Protein AF-A0A2G8BBR2-F1 (afdb_monomer_lite)

Organism: NCBI:txid110505

Secondary structure (DSSP, 8-state):
---TTHHHHHHHHHHHHHH-TT-HHHHHHHHHHHHHHHHHHHTSEEEEEEE-STT--EEEEEEESSSEEEPPPEEGGG--S-HHHHHHHHHHHHTT---S-HHHHHHHHHHHHHHHHHHHHHHSSS--SHHHHHHHHHHHHHHHHHHT---EEEEEE--SS--EEEEEEEEE---TTS-EEEE-EES--GGGGHHHHHHHHHHHHHH-TTSEEEEEEES--EEEETTTTEEEE---HHHHHHHHHHT---SEEEESS--HHHHGGGGSSSP--EEETTHHHHHHHHHT-TT--S--S-S---SPPP-PPPPS----

Radius of gyration: 20.15 Å; chains: 1; bounding box: 50×43×61 Å

Foldseek 3Di:
DDQPLVVLLVQLVVCCVPPFFLDVSNVVSLLVSLLSLLVLQLPFDKAWFAEPAPPWTWIWTWDCDPHIFIAATDTPQLADNDSVLLSVLLVCLSVLHADPDLSSNLSSLLNSLCRNRRSCRNGDPPPPPSSQVSQLSSLQNSLCSNLVFGWDQWDFFDDPPDTDIDGARTWTDSDDQWAIEREAEEQAPPPVVLVLLQRQLVVCVRPNALSYAREYEYAFQWDQDPVRSHIDGDDDQVVVLCSCPPRHNHLAYEYSDFRVSNCCQCVDPVHYHYYHPSVCSVCVVVRTGSPDDSDDDDDDDDDDPDDDDDDPDDDD

pLDDT: mean 89.94, std 14.84, range [34.19, 98.94]

Sequence (316 aa):
MASPLEPSYTELSNQATAHGLGHPAVSEALIDCIAQSLELLADTARSPLVSNVPGKEYFAFTKTTPKVRTSRGINEDLFLDNIDEVLRTVTKIINGEVPADPIELHEALYTAAISYPAGTDVTKDGDKKSPGTFLENFVGHLVATTFGVAPTKSVVAPTLDIEVSLPTDFVFDLGPTKSRIHLPIKTSTRERVIQVWAHQRVLDGMHGVNRFRGLLVVLAETNRQTRTNSIAEVCLPKQWMAYQMYIAQLHRVYYFDVPEKYRALRDQYPFLEVKPFADFFYEADEIVRPNLAVSSSVEAAGPPPSFVGLPENEEV

Structure (mmCIF, N/CA/C/O backbone):
data_AF-A0A2G8BBR2-F1
#
_entry.id   AF-A0A2G8BBR2-F1
#
loop_
_atom_site.group_PDB
_atom_site.id
_atom_site.type_symbol
_atom_site.label_atom_id
_atom_site.label_alt_id
_atom_site.label_comp_id
_atom_site.label_asym_id
_atom_site.label_entity_id
_atom_site.label_seq_id
_atom_site.pdbx_PDB_ins_code
_atom_site.Cartn_x
_atom_site.Cartn_y
_atom_site.Cartn_z
_atom_site.occupancy
_atom_site.B_iso_or_equiv
_atom_site.auth_seq_id
_atom_site.auth_comp_id
_atom_site.auth_asym_id
_atom_site.auth_atom_id
_atom_site.pdbx_PDB_model_num
ATOM 1 N N . MET A 1 1 ? 1.040 13.537 24.782 1.00 58.00 1 MET A N 1
ATOM 2 C CA . MET A 1 1 ? 1.994 12.420 24.940 1.00 58.00 1 MET A CA 1
ATOM 3 C C . MET A 1 1 ? 2.449 12.014 23.552 1.00 58.00 1 MET A C 1
ATOM 5 O O . MET A 1 1 ? 1.621 12.058 22.649 1.00 58.00 1 MET A O 1
ATOM 9 N N . ALA A 1 2 ? 3.736 11.712 23.370 1.00 70.62 2 ALA A N 1
ATOM 10 C CA . ALA A 1 2 ? 4.217 11.134 22.115 1.00 70.62 2 ALA A CA 1
ATOM 11 C C . ALA A 1 2 ? 3.538 9.770 21.892 1.00 70.62 2 ALA A C 1
ATOM 13 O O . ALA A 1 2 ? 3.202 9.096 22.867 1.00 70.62 2 ALA A O 1
ATOM 14 N N . SER A 1 3 ? 3.276 9.400 20.634 1.00 84.19 3 SER A N 1
ATOM 15 C CA . SER A 1 3 ? 2.712 8.075 20.337 1.00 84.19 3 SER A CA 1
ATOM 16 C C . SER A 1 3 ? 3.714 6.995 20.744 1.00 84.19 3 SER A C 1
ATOM 18 O O . SER A 1 3 ? 4.902 7.182 20.474 1.00 84.19 3 SER A O 1
ATOM 20 N N . PRO A 1 4 ? 3.268 5.868 21.328 1.00 91.56 4 PRO A N 1
ATOM 21 C CA . PRO A 1 4 ? 4.145 4.726 21.576 1.00 91.56 4 PRO A CA 1
ATOM 22 C C . PRO A 1 4 ? 4.775 4.169 20.289 1.00 91.56 4 PRO A C 1
ATOM 24 O O . PRO A 1 4 ? 5.824 3.552 20.369 1.00 91.56 4 PRO A O 1
ATOM 27 N N . LEU A 1 5 ? 4.188 4.440 19.116 1.00 95.00 5 LEU A N 1
ATOM 28 C CA . LEU A 1 5 ? 4.705 3.997 17.816 1.00 95.00 5 LEU A CA 1
ATOM 29 C C . LEU A 1 5 ? 5.748 4.947 17.207 1.00 95.00 5 LEU A C 1
ATOM 31 O O . LEU A 1 5 ? 6.304 4.657 16.151 1.00 95.00 5 LEU A O 1
ATOM 35 N N . GLU A 1 6 ? 5.992 6.114 17.817 1.00 94.19 6 GLU A N 1
ATOM 36 C CA . GLU A 1 6 ? 6.933 7.098 17.262 1.00 94.19 6 GLU A CA 1
ATOM 37 C C . GLU A 1 6 ? 8.369 6.565 17.140 1.00 94.19 6 GLU A C 1
ATOM 39 O O . GLU A 1 6 ? 8.974 6.797 16.091 1.00 94.19 6 GLU A O 1
ATOM 44 N N . PRO A 1 7 ? 8.932 5.857 18.144 1.00 96.69 7 PRO A N 1
ATOM 45 C CA . PRO A 1 7 ? 10.306 5.370 18.065 1.00 96.69 7 PRO A CA 1
ATOM 46 C C . PRO A 1 7 ? 10.524 4.386 16.909 1.00 96.69 7 PRO A C 1
ATOM 48 O O . PRO A 1 7 ? 11.411 4.616 16.092 1.00 96.69 7 PRO A O 1
ATOM 51 N N . SER A 1 8 ? 9.686 3.352 16.785 1.00 97.50 8 SER A N 1
ATOM 52 C CA . SER A 1 8 ? 9.824 2.330 15.735 1.00 97.50 8 SER A CA 1
ATOM 53 C C . SER A 1 8 ? 9.561 2.880 14.333 1.00 97.50 8 SER A C 1
ATOM 55 O O . SER A 1 8 ? 10.291 2.566 13.396 1.00 97.50 8 SER A O 1
ATOM 57 N N . TYR A 1 9 ? 8.592 3.786 14.173 1.00 97.69 9 TYR A N 1
ATOM 58 C CA . TYR A 1 9 ? 8.381 4.474 12.895 1.00 97.69 9 TYR A CA 1
ATOM 59 C C . TYR A 1 9 ? 9.548 5.390 12.500 1.00 97.69 9 TYR A C 1
ATOM 61 O O . TYR A 1 9 ? 9.922 5.467 11.323 1.00 97.69 9 TYR A O 1
ATOM 69 N N . THR A 1 10 ? 10.117 6.105 13.473 1.00 97.38 10 THR A N 1
ATOM 70 C CA . THR A 1 10 ? 11.284 6.964 13.237 1.00 97.38 10 THR A CA 1
ATOM 71 C C . THR A 1 10 ? 12.476 6.120 12.810 1.00 97.38 10 THR A C 1
ATOM 73 O O . THR A 1 10 ? 13.153 6.475 11.848 1.00 97.38 10 THR A O 1
ATOM 76 N N . GLU A 1 11 ? 12.684 4.976 13.461 1.00 98.19 11 GLU A N 1
ATOM 77 C CA . GLU A 1 11 ? 13.739 4.035 13.100 1.00 98.19 11 GLU A CA 1
ATOM 78 C C . GLU A 1 11 ? 13.558 3.494 11.679 1.00 98.19 11 GLU A C 1
ATOM 80 O O . GLU A 1 11 ? 14.468 3.621 10.863 1.00 98.19 11 GLU A O 1
ATOM 85 N N . LEU A 1 12 ? 12.358 3.023 11.322 1.00 98.56 12 LEU A N 1
ATOM 86 C CA . LEU A 1 12 ? 12.038 2.610 9.951 1.00 98.56 12 LEU A CA 1
ATOM 87 C C . LEU A 1 12 ? 12.366 3.709 8.929 1.00 98.56 12 LEU A C 1
ATOM 89 O O . LEU A 1 12 ? 12.989 3.452 7.898 1.00 98.56 12 LEU A O 1
ATOM 93 N N . SER A 1 13 ? 11.967 4.948 9.215 1.00 97.38 13 SER A N 1
ATOM 94 C CA . SER A 1 13 ? 12.207 6.085 8.320 1.00 97.38 13 SER A CA 1
ATOM 95 C C . SER A 1 13 ? 13.699 6.407 8.177 1.00 97.38 13 SER A C 1
ATOM 97 O O . SER A 1 13 ? 14.166 6.711 7.073 1.00 97.38 13 SER A O 1
ATOM 99 N N . ASN A 1 14 ? 14.455 6.316 9.273 1.00 98.00 14 ASN A N 1
ATOM 100 C CA . ASN A 1 14 ? 15.899 6.529 9.286 1.00 98.00 14 ASN A CA 1
ATOM 101 C C . ASN A 1 14 ? 16.623 5.445 8.488 1.00 98.00 14 ASN A C 1
ATOM 103 O O . ASN A 1 14 ? 17.427 5.778 7.619 1.00 98.00 14 ASN A O 1
ATOM 107 N N . GLN A 1 15 ? 16.294 4.171 8.716 1.00 98.25 15 GLN A N 1
ATOM 108 C CA . GLN A 1 15 ? 16.895 3.045 8.001 1.00 98.25 15 GLN A CA 1
ATOM 109 C C . GLN A 1 15 ? 16.596 3.113 6.499 1.00 98.25 15 GLN A C 1
ATOM 111 O O . GLN A 1 15 ? 17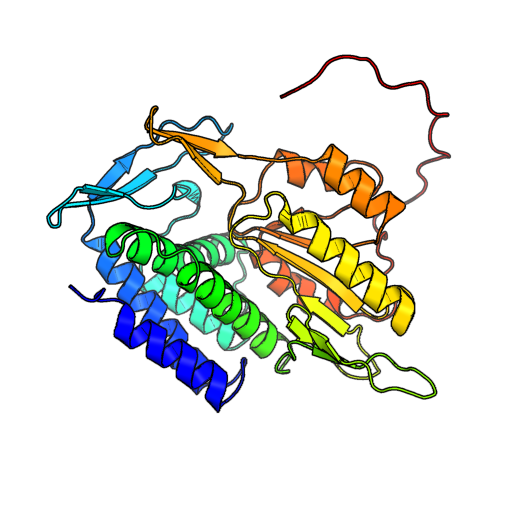.508 2.978 5.681 1.00 98.25 15 GLN A O 1
ATOM 116 N N . ALA A 1 16 ? 15.347 3.415 6.123 1.00 96.94 16 ALA A N 1
ATOM 117 C CA . ALA A 1 16 ? 14.957 3.585 4.723 1.00 96.94 16 ALA A CA 1
ATOM 118 C C . ALA A 1 16 ? 15.730 4.723 4.038 1.00 96.94 16 ALA A C 1
ATOM 120 O O . ALA A 1 16 ? 16.113 4.600 2.876 1.00 96.94 16 ALA A O 1
ATOM 121 N N . THR A 1 17 ? 15.998 5.816 4.759 1.00 95.94 17 THR A N 1
ATOM 122 C CA . THR A 1 17 ? 16.770 6.956 4.242 1.00 95.94 17 THR A CA 1
ATOM 123 C C . THR A 1 17 ? 18.265 6.646 4.149 1.00 95.94 17 THR A C 1
ATOM 125 O O . THR A 1 17 ? 18.910 7.037 3.180 1.00 95.94 17 THR A O 1
ATOM 128 N N . ALA A 1 18 ? 18.823 5.960 5.148 1.00 96.81 18 ALA A N 1
ATOM 129 C CA . ALA A 1 18 ? 20.253 5.685 5.243 1.00 96.81 18 ALA A CA 1
ATOM 130 C C . ALA A 1 18 ? 20.717 4.594 4.268 1.00 96.81 18 ALA A C 1
ATOM 132 O O . ALA A 1 18 ? 21.794 4.715 3.686 1.00 96.81 18 ALA A O 1
ATOM 133 N N . HIS A 1 19 ? 19.913 3.544 4.083 1.00 96.56 19 HIS A N 1
ATOM 134 C CA . HIS A 1 19 ? 20.305 2.358 3.317 1.00 96.56 19 HIS A CA 1
ATOM 135 C C . HIS A 1 19 ? 19.548 2.184 1.998 1.00 96.56 19 HIS A C 1
ATOM 137 O O . HIS A 1 19 ? 20.023 1.469 1.117 1.00 96.56 19 HIS A O 1
ATOM 143 N N . GLY A 1 20 ? 18.396 2.840 1.844 1.00 96.00 20 GLY A N 1
ATOM 144 C CA . GLY A 1 20 ? 17.475 2.587 0.743 1.00 96.00 20 GLY A CA 1
ATOM 145 C C . GLY A 1 20 ? 16.597 1.353 0.978 1.00 96.00 20 GLY A C 1
ATOM 146 O O . GLY A 1 20 ? 16.931 0.441 1.737 1.00 96.00 20 GLY A O 1
ATOM 147 N N . LEU A 1 21 ? 15.439 1.337 0.318 1.00 97.88 21 LEU A N 1
ATOM 148 C CA . LEU A 1 21 ? 14.493 0.220 0.379 1.00 97.88 21 LEU A CA 1
ATOM 149 C C . LEU A 1 21 ? 15.096 -1.046 -0.254 1.00 97.88 21 LEU A C 1
ATOM 151 O O . LEU A 1 21 ? 15.877 -0.963 -1.200 1.00 97.88 21 LEU A O 1
ATOM 155 N N . GLY A 1 22 ? 14.719 -2.214 0.265 1.00 97.06 22 GLY A N 1
ATOM 156 C CA . GLY A 1 22 ? 15.278 -3.520 -0.102 1.00 97.06 22 GLY A CA 1
ATOM 157 C C . GLY A 1 22 ? 16.454 -3.972 0.774 1.00 97.06 22 GLY A C 1
ATOM 158 O O . GLY A 1 22 ? 16.864 -5.126 0.695 1.00 97.06 22 GLY A O 1
ATOM 159 N N . HIS A 1 23 ? 16.992 -3.099 1.633 1.00 98.19 23 HIS A N 1
ATOM 160 C CA . HIS A 1 23 ? 18.113 -3.430 2.517 1.00 98.19 23 HIS A CA 1
ATOM 161 C C . HIS A 1 23 ? 17.660 -4.173 3.798 1.00 98.19 23 HIS A C 1
ATOM 163 O O . HIS A 1 23 ? 16.645 -3.787 4.380 1.00 98.19 23 HIS A O 1
ATOM 169 N N . PRO A 1 24 ? 18.418 -5.165 4.320 1.00 97.88 24 PRO A N 1
ATOM 170 C CA . PRO A 1 24 ? 18.029 -5.938 5.510 1.00 97.88 24 PRO A CA 1
ATOM 171 C C . PRO A 1 24 ? 17.719 -5.106 6.763 1.00 97.88 24 PRO A C 1
ATOM 173 O O . PRO A 1 24 ? 16.746 -5.384 7.452 1.00 97.88 24 PRO A O 1
ATOM 176 N N . ALA A 1 25 ? 18.476 -4.034 7.019 1.00 98.12 25 ALA A N 1
ATOM 177 C CA . ALA A 1 25 ? 18.205 -3.134 8.150 1.00 98.12 25 ALA A CA 1
ATOM 178 C C . ALA A 1 25 ? 16.814 -2.466 8.069 1.00 98.12 25 ALA A C 1
ATOM 180 O O . ALA A 1 25 ? 16.175 -2.213 9.088 1.00 98.12 25 ALA A O 1
ATOM 181 N N . VAL A 1 26 ? 16.314 -2.216 6.851 1.00 98.50 26 VAL A N 1
ATOM 182 C CA . VAL A 1 26 ? 14.950 -1.712 6.637 1.00 98.50 26 VAL A CA 1
ATOM 183 C C . VAL A 1 26 ? 13.932 -2.818 6.895 1.00 98.50 26 VAL A C 1
ATOM 185 O O . VAL A 1 26 ? 12.899 -2.542 7.494 1.00 98.50 26 VAL A O 1
ATOM 188 N N . SER A 1 27 ? 14.230 -4.066 6.510 1.00 98.44 27 SER A N 1
ATOM 189 C CA . SER A 1 27 ? 13.381 -5.222 6.825 1.00 98.44 27 SER A CA 1
ATOM 190 C C . SER A 1 27 ? 13.171 -5.374 8.330 1.00 98.44 27 SER A C 1
ATOM 192 O O . SER A 1 27 ? 12.034 -5.511 8.771 1.00 98.44 27 SER A O 1
ATOM 194 N N . GLU A 1 28 ? 14.247 -5.316 9.116 1.00 98.44 28 GLU A N 1
ATOM 195 C CA . GLU A 1 28 ? 14.192 -5.440 10.578 1.00 98.44 28 GLU A CA 1
ATOM 196 C C . GLU A 1 28 ? 13.349 -4.322 11.205 1.00 98.44 28 GLU A C 1
ATOM 198 O O . GLU A 1 28 ? 12.403 -4.601 11.942 1.00 98.44 28 GLU A O 1
ATOM 203 N N . ALA A 1 29 ? 13.623 -3.063 10.847 1.00 98.62 29 ALA A N 1
ATOM 204 C CA . ALA A 1 29 ? 12.880 -1.917 11.369 1.00 98.62 29 ALA A CA 1
ATOM 205 C C . ALA A 1 29 ? 11.401 -1.913 10.937 1.00 98.62 29 ALA A C 1
ATOM 207 O O . ALA A 1 29 ? 10.526 -1.474 11.685 1.00 98.62 29 ALA A O 1
ATOM 208 N N . LEU A 1 30 ? 11.100 -2.409 9.733 1.00 98.69 30 LEU A N 1
ATOM 209 C CA . LEU A 1 30 ? 9.733 -2.535 9.233 1.00 98.69 30 LEU A CA 1
ATOM 210 C C . LEU A 1 30 ? 8.942 -3.577 10.028 1.00 98.69 30 LEU A C 1
ATOM 212 O O . LEU A 1 30 ? 7.821 -3.292 10.447 1.00 98.69 30 LEU A O 1
ATOM 216 N N . ILE A 1 31 ? 9.532 -4.754 10.257 1.00 98.69 31 ILE A N 1
ATOM 217 C CA . ILE A 1 31 ? 8.928 -5.832 11.048 1.00 98.69 31 ILE A CA 1
ATOM 218 C C . ILE A 1 31 ? 8.685 -5.376 12.490 1.00 98.69 31 ILE A C 1
ATOM 220 O O . ILE A 1 31 ? 7.583 -5.573 12.996 1.00 98.69 31 ILE A O 1
ATOM 224 N N . ASP A 1 32 ? 9.651 -4.702 13.119 1.00 98.62 32 ASP A N 1
ATOM 225 C CA . ASP A 1 32 ? 9.495 -4.146 14.470 1.00 98.62 32 ASP A CA 1
ATOM 226 C C . ASP A 1 32 ? 8.360 -3.107 14.542 1.00 98.62 32 ASP A C 1
ATOM 228 O O . ASP A 1 32 ? 7.511 -3.148 15.433 1.00 98.62 32 ASP A O 1
ATOM 232 N N . CYS A 1 33 ? 8.268 -2.211 13.553 1.00 98.69 33 CYS A N 1
ATOM 233 C CA . CYS A 1 33 ? 7.194 -1.220 13.492 1.00 98.69 33 CYS A CA 1
ATOM 234 C C . CYS A 1 33 ? 5.804 -1.864 13.327 1.00 98.69 33 CYS A C 1
ATOM 236 O O . CYS A 1 33 ? 4.842 -1.426 13.969 1.00 98.69 33 CYS A O 1
ATOM 238 N N . ILE A 1 34 ? 5.690 -2.916 12.508 1.00 98.81 34 ILE A N 1
ATOM 239 C CA . ILE A 1 34 ? 4.449 -3.693 12.356 1.00 98.81 34 ILE A CA 1
ATOM 240 C C . ILE A 1 34 ? 4.103 -4.398 13.672 1.00 98.81 34 ILE A C 1
ATOM 242 O O . ILE A 1 34 ? 2.971 -4.275 14.137 1.00 98.81 34 ILE A O 1
ATOM 246 N N . ALA A 1 35 ? 5.069 -5.081 14.291 1.00 98.69 35 ALA A N 1
ATOM 247 C CA . ALA A 1 35 ? 4.880 -5.818 15.539 1.00 98.69 35 ALA A CA 1
ATOM 248 C C . ALA A 1 35 ? 4.345 -4.907 16.651 1.00 98.69 35 ALA A C 1
ATOM 250 O O . ALA A 1 35 ? 3.257 -5.146 17.168 1.00 98.69 35 ALA A O 1
ATOM 251 N N . GLN A 1 36 ? 5.025 -3.789 16.923 1.00 98.38 36 GLN A N 1
ATOM 252 C CA . GLN A 1 36 ? 4.595 -2.830 17.947 1.00 98.38 36 GLN A CA 1
ATOM 253 C C . GLN A 1 36 ? 3.222 -2.215 17.645 1.00 98.38 36 GLN A C 1
ATOM 255 O O . GLN A 1 36 ? 2.448 -1.907 18.555 1.00 98.38 36 GLN A O 1
ATOM 260 N N . SER A 1 37 ? 2.902 -2.023 16.361 1.00 98.38 37 SER A N 1
ATOM 261 C CA . SER A 1 37 ? 1.584 -1.537 15.950 1.00 98.38 37 SER A CA 1
ATOM 262 C C . SER A 1 37 ? 0.496 -2.566 16.243 1.00 98.38 37 SER A C 1
ATOM 264 O O . SER A 1 37 ? -0.552 -2.197 16.765 1.00 98.38 37 SER A O 1
ATOM 266 N N . LEU A 1 38 ? 0.733 -3.843 15.946 1.00 98.62 38 LEU A N 1
ATOM 267 C CA . LEU A 1 38 ? -0.219 -4.919 16.215 1.00 98.62 38 LEU A CA 1
ATOM 268 C C . LEU A 1 38 ? -0.372 -5.199 17.713 1.00 98.62 38 LEU A C 1
ATOM 270 O O . LEU A 1 38 ? -1.500 -5.333 18.178 1.00 98.62 38 LEU A O 1
ATOM 274 N N . GLU A 1 39 ? 0.715 -5.193 18.484 1.00 98.00 39 GLU A N 1
ATOM 275 C CA . GLU A 1 39 ? 0.683 -5.341 19.946 1.00 98.00 39 GLU A CA 1
ATOM 276 C C . GLU A 1 39 ? -0.161 -4.240 20.601 1.00 98.00 39 GLU A C 1
ATOM 278 O O . GLU A 1 39 ? -1.030 -4.509 21.429 1.00 98.00 39 GLU A O 1
ATOM 283 N N . LEU A 1 40 ? 0.020 -2.987 20.168 1.00 96.62 40 LEU A N 1
ATOM 284 C CA . LEU A 1 40 ? -0.812 -1.872 20.617 1.00 96.62 40 LEU A CA 1
ATOM 285 C C . LEU A 1 40 ? -2.302 -2.106 20.317 1.00 96.62 40 LEU A C 1
ATOM 287 O O . LEU A 1 40 ? -3.165 -1.718 21.114 1.00 96.62 40 LEU A O 1
ATOM 291 N N . LEU A 1 41 ? -2.612 -2.650 19.141 1.00 97.62 41 LEU A N 1
ATOM 292 C CA . LEU A 1 41 ? -3.982 -2.865 18.681 1.00 97.62 41 LEU A CA 1
ATOM 293 C C . LEU A 1 41 ? -4.647 -4.070 19.350 1.00 97.62 41 LEU A C 1
ATOM 295 O O . LEU A 1 41 ? -5.847 -3.998 19.605 1.00 97.62 41 LEU A O 1
ATOM 299 N N . ALA A 1 42 ? -3.891 -5.114 19.694 1.00 97.12 42 ALA A N 1
ATOM 300 C CA . ALA A 1 42 ? -4.389 -6.289 20.409 1.00 97.12 42 ALA A CA 1
ATOM 301 C C . ALA A 1 42 ? -5.027 -5.916 21.761 1.00 97.12 42 ALA A C 1
ATOM 303 O O . ALA A 1 42 ? -6.081 -6.436 22.121 1.00 97.12 42 ALA A O 1
ATOM 304 N N . ASP A 1 43 ? -4.452 -4.932 22.458 1.00 90.94 43 ASP A N 1
ATOM 305 C CA . ASP A 1 43 ? -4.986 -4.396 23.719 1.00 90.94 43 ASP A CA 1
ATOM 306 C C . ASP A 1 43 ? -6.052 -3.298 23.526 1.00 90.94 43 ASP A C 1
ATOM 308 O O . ASP A 1 43 ? -6.527 -2.686 24.491 1.00 90.94 43 ASP A O 1
ATOM 312 N N . THR A 1 44 ? -6.417 -2.978 22.283 1.00 96.31 44 THR A N 1
ATOM 313 C CA . THR A 1 44 ? -7.346 -1.889 21.971 1.00 96.31 44 THR A CA 1
ATOM 314 C C . THR A 1 44 ? -8.736 -2.432 21.642 1.00 96.31 44 THR A C 1
ATOM 316 O O . THR A 1 44 ? -8.914 -3.274 20.767 1.00 96.31 44 THR A O 1
ATOM 319 N N . ALA A 1 45 ? -9.761 -1.899 22.313 1.00 96.44 45 ALA A N 1
ATOM 320 C CA . ALA A 1 45 ? -11.137 -2.351 22.131 1.00 96.44 45 ALA A CA 1
ATOM 321 C C . ALA A 1 45 ? -11.619 -2.166 20.682 1.00 96.44 45 ALA A C 1
ATOM 323 O O . ALA A 1 45 ? -11.435 -1.100 20.089 1.00 96.44 45 ALA A O 1
ATOM 324 N N . ARG A 1 46 ? -12.303 -3.175 20.136 1.00 97.25 46 ARG A N 1
ATOM 325 C CA . ARG A 1 46 ? -12.976 -3.098 18.833 1.00 97.25 46 ARG A CA 1
ATOM 326 C C . ARG A 1 46 ? -14.390 -2.550 18.994 1.00 97.25 46 ARG A C 1
ATOM 328 O O . ARG A 1 46 ? -15.099 -2.887 19.939 1.00 97.25 46 ARG A O 1
ATOM 335 N N . SER A 1 47 ? -14.797 -1.700 18.061 1.00 95.69 47 SER A N 1
ATOM 336 C CA . SER A 1 47 ? -16.161 -1.192 17.943 1.00 95.69 47 SER A CA 1
ATOM 337 C C . SER A 1 47 ? -16.672 -1.477 16.531 1.00 95.69 47 SER A C 1
ATOM 339 O O . SER A 1 47 ? -16.018 -1.041 15.576 1.00 95.69 47 SER A O 1
ATOM 341 N N . PRO A 1 48 ? -17.799 -2.192 16.368 1.00 97.06 48 PRO A N 1
ATOM 342 C CA . PRO A 1 48 ? -18.359 -2.454 15.051 1.00 97.06 48 PRO A CA 1
ATOM 343 C C . PRO A 1 48 ? -18.785 -1.144 14.379 1.00 97.06 48 PRO A C 1
ATOM 345 O O . PRO A 1 48 ? -19.242 -0.195 15.029 1.00 97.06 48 PRO A O 1
ATOM 348 N N . LEU A 1 49 ? -18.635 -1.088 13.059 1.00 97.25 49 LEU A N 1
ATOM 349 C CA . LEU A 1 49 ? -19.093 0.020 12.229 1.00 97.25 49 LEU A CA 1
ATOM 350 C C . LEU A 1 49 ? -20.266 -0.438 11.368 1.00 97.25 49 LEU A C 1
ATOM 352 O O . LEU A 1 49 ? -20.328 -1.579 10.922 1.00 97.25 49 LEU A O 1
ATOM 356 N N . VAL A 1 50 ? -21.188 0.479 11.080 1.00 97.38 50 VAL A N 1
ATOM 357 C CA . VAL A 1 50 ? -22.240 0.204 10.095 1.00 97.38 50 VAL A CA 1
ATOM 358 C C . VAL A 1 50 ? -21.598 0.168 8.707 1.00 97.38 50 VAL A C 1
ATOM 360 O O . VAL A 1 50 ? -21.085 1.185 8.238 1.00 97.38 50 VAL A O 1
ATOM 363 N N . SER A 1 51 ? -21.609 -0.983 8.040 1.00 97.12 51 SER A N 1
ATOM 364 C CA . SER A 1 51 ? -21.084 -1.093 6.679 1.00 97.12 51 SER A CA 1
ATOM 365 C C . SER A 1 51 ? -22.150 -0.723 5.649 1.00 97.12 51 SER A C 1
ATOM 367 O O . SER A 1 51 ? -23.202 -1.352 5.579 1.00 97.12 51 SER A O 1
ATOM 369 N N . ASN A 1 52 ? -21.864 0.285 4.823 1.00 96.31 52 ASN A N 1
ATOM 370 C CA . ASN A 1 52 ? -22.619 0.578 3.600 1.00 96.31 52 ASN A CA 1
ATOM 371 C C . ASN A 1 52 ? -21.908 0.015 2.357 1.00 96.31 52 ASN A C 1
ATOM 373 O O . ASN A 1 52 ? -22.115 0.503 1.245 1.00 96.31 52 ASN A O 1
ATOM 377 N N . VAL A 1 53 ? -21.017 -0.960 2.546 1.00 95.94 53 VAL A N 1
ATOM 378 C CA . VAL A 1 53 ? -20.265 -1.615 1.478 1.00 95.94 53 VAL A CA 1
ATOM 379 C C . VAL A 1 53 ? -20.808 -3.037 1.336 1.00 95.94 53 VAL A C 1
ATOM 381 O O . VAL A 1 53 ? -20.710 -3.815 2.286 1.00 95.94 53 VAL A O 1
ATOM 384 N N . PRO A 1 54 ? -21.422 -3.393 0.195 1.00 92.69 54 PRO A N 1
ATOM 385 C CA . PRO A 1 54 ? -22.014 -4.714 0.017 1.00 92.69 54 PRO A CA 1
ATOM 386 C C . PRO A 1 54 ? -21.002 -5.843 0.239 1.00 92.69 54 PRO A C 1
ATOM 388 O O . PRO A 1 54 ? -19.919 -5.824 -0.340 1.00 92.69 54 PRO A O 1
ATOM 391 N N . GLY A 1 55 ? -21.381 -6.830 1.053 1.00 94.62 55 GLY A N 1
ATOM 392 C CA . GLY A 1 55 ? -20.590 -8.043 1.277 1.00 94.62 55 GLY A CA 1
ATOM 393 C C . GLY A 1 55 ? -19.330 -7.864 2.125 1.00 94.62 55 GLY A C 1
ATOM 394 O O . GLY A 1 55 ? -18.534 -8.789 2.166 1.00 94.62 55 GLY A O 1
ATOM 395 N N . LYS A 1 56 ? -19.139 -6.710 2.776 1.00 97.75 56 LYS A N 1
ATOM 396 C CA . LYS A 1 56 ? -17.999 -6.467 3.669 1.00 97.75 56 LYS A CA 1
ATOM 397 C C . LYS A 1 56 ? -18.463 -5.936 5.011 1.00 97.75 56 LYS A C 1
ATOM 399 O O . LYS A 1 56 ? -19.296 -5.026 5.063 1.00 97.75 56 LYS A O 1
ATOM 404 N N . GLU A 1 57 ? -17.868 -6.437 6.080 1.00 98.19 57 GLU A N 1
ATOM 405 C CA . GLU A 1 57 ? -18.060 -5.927 7.433 1.00 98.19 57 GLU A CA 1
ATOM 406 C C . GLU A 1 57 ? -16.827 -5.155 7.894 1.00 98.19 57 GLU A C 1
ATOM 408 O O . GLU A 1 57 ? -15.700 -5.417 7.472 1.00 98.19 57 GLU A O 1
ATOM 413 N N . TYR A 1 58 ? -17.057 -4.142 8.729 1.00 98.50 58 TYR A N 1
ATOM 414 C CA . TYR A 1 58 ? -15.987 -3.283 9.206 1.00 98.50 58 TYR A CA 1
ATOM 415 C C . TYR A 1 58 ? -16.101 -3.021 10.699 1.00 98.50 58 TYR A C 1
ATOM 417 O O . TYR A 1 58 ? -17.184 -2.768 11.230 1.00 98.50 58 TYR A O 1
ATOM 425 N N . PHE A 1 59 ? -14.949 -2.933 11.347 1.00 98.25 59 PHE A N 1
ATOM 426 C CA . PHE A 1 59 ? -14.814 -2.454 12.715 1.00 98.25 59 PHE A CA 1
ATOM 427 C C . PHE A 1 59 ? -13.810 -1.300 12.787 1.00 98.25 59 PHE A C 1
ATOM 429 O O . PHE A 1 59 ? -13.161 -0.934 11.807 1.00 98.25 59 PHE A O 1
ATOM 436 N N . ALA A 1 60 ? -13.691 -0.675 13.953 1.00 97.75 60 ALA A N 1
ATOM 437 C CA . ALA A 1 60 ? -12.577 0.206 14.263 1.00 97.75 60 ALA A CA 1
ATOM 438 C C . ALA A 1 60 ? -12.075 -0.014 15.687 1.00 97.75 60 ALA A C 1
ATOM 440 O O . ALA A 1 60 ? -12.847 -0.253 16.617 1.00 97.75 60 ALA A O 1
ATOM 441 N N . PHE A 1 61 ? -10.774 0.156 15.866 1.00 97.50 61 PHE A N 1
ATOM 442 C CA . PHE A 1 61 ? -10.139 0.184 17.171 1.00 97.50 61 PHE A CA 1
ATOM 443 C C . PHE A 1 61 ? -10.471 1.490 17.881 1.00 97.50 61 PHE A C 1
ATOM 445 O O . PHE A 1 61 ? -10.416 2.561 17.280 1.00 97.50 61 PHE A O 1
ATOM 452 N N . THR A 1 62 ? -10.815 1.420 19.162 1.00 95.25 62 THR A N 1
ATOM 453 C CA . THR A 1 62 ? -11.181 2.569 19.987 1.00 95.25 62 THR A CA 1
ATOM 454 C C . THR A 1 62 ? -10.372 2.582 21.274 1.00 95.25 62 THR A C 1
ATOM 456 O O . THR A 1 62 ? -10.395 1.632 22.052 1.00 95.25 62 THR A O 1
ATOM 459 N N . LYS A 1 63 ? -9.688 3.700 21.528 1.00 93.00 63 LYS A N 1
ATOM 460 C CA . LYS A 1 63 ? -8.884 3.921 22.732 1.00 93.00 63 LYS A CA 1
ATOM 461 C C . LYS A 1 63 ? -9.290 5.220 23.413 1.00 93.00 63 LYS A C 1
ATOM 463 O O . LYS A 1 63 ? -9.458 6.252 22.763 1.00 93.00 63 LYS A O 1
ATOM 468 N N . THR A 1 64 ? -9.420 5.184 24.735 1.00 86.06 64 THR A N 1
ATOM 469 C CA . THR A 1 64 ? -9.820 6.349 25.536 1.00 86.06 64 THR A CA 1
ATOM 470 C C . THR A 1 64 ? -8.632 6.873 26.328 1.00 86.06 64 THR A C 1
ATOM 472 O O . THR A 1 64 ? -8.327 6.357 27.397 1.00 86.06 64 THR A O 1
ATOM 475 N N . THR A 1 65 ? -7.961 7.910 25.815 1.00 74.12 65 THR A N 1
ATOM 476 C CA . THR A 1 65 ? -6.811 8.538 26.493 1.00 74.12 65 THR A CA 1
ATOM 477 C C . THR A 1 65 ? -6.560 9.979 26.010 1.00 74.12 65 THR A C 1
ATOM 479 O O . THR A 1 65 ? -6.033 10.149 24.905 1.00 74.12 65 THR A O 1
ATOM 482 N N . PRO A 1 66 ? -6.809 11.061 26.786 1.00 80.56 66 PRO A N 1
ATOM 483 C CA . PRO A 1 66 ? -7.972 11.394 27.637 1.00 80.56 66 PRO A CA 1
ATOM 484 C C . PRO A 1 66 ? -9.271 11.685 26.844 1.00 80.56 66 PRO A C 1
ATOM 486 O O . PRO A 1 66 ? -10.310 11.987 27.422 1.00 80.56 66 PRO A O 1
ATOM 489 N N . LYS A 1 67 ? -9.211 11.623 25.511 1.00 86.25 67 LYS A N 1
ATOM 490 C CA . LYS A 1 67 ? -10.347 11.706 24.585 1.00 86.25 67 LYS A CA 1
ATOM 491 C C . LYS A 1 67 ? -10.542 10.335 23.938 1.00 86.25 67 LYS A C 1
ATOM 493 O O . LYS A 1 67 ? -9.570 9.594 23.789 1.00 86.25 67 LYS A O 1
ATOM 498 N N . VAL A 1 68 ? -11.771 10.015 23.537 1.00 89.88 68 VAL A N 1
ATOM 499 C CA . VAL A 1 68 ? -12.046 8.840 22.701 1.00 89.88 68 VAL A CA 1
ATOM 500 C C . VAL A 1 68 ? -11.427 9.059 21.323 1.00 89.88 68 VAL A C 1
ATOM 502 O O . VAL A 1 68 ? -11.737 10.035 20.634 1.00 89.88 68 VAL A O 1
ATOM 505 N N . ARG A 1 69 ? -10.533 8.153 20.945 1.00 92.06 69 ARG A N 1
ATOM 506 C CA . ARG A 1 69 ? -9.904 8.079 19.631 1.00 92.06 69 ARG A CA 1
ATOM 507 C C . ARG A 1 69 ? -10.348 6.789 18.981 1.00 92.06 69 ARG A C 1
ATOM 509 O O . ARG A 1 69 ? -10.399 5.757 19.645 1.00 92.06 69 ARG A O 1
ATOM 516 N N . THR A 1 70 ? -10.647 6.849 17.694 1.00 93.75 70 THR A N 1
ATOM 517 C CA . THR A 1 70 ? -11.097 5.674 16.959 1.00 93.75 70 THR A CA 1
ATOM 518 C C . THR A 1 70 ? -10.397 5.627 15.616 1.00 93.75 70 THR A C 1
ATOM 520 O O . THR A 1 70 ? -10.332 6.655 14.938 1.00 93.75 70 THR A O 1
ATOM 523 N N . SER A 1 71 ? -9.920 4.449 15.229 1.00 95.62 71 SER A N 1
ATOM 524 C CA . SER A 1 71 ? -9.222 4.242 13.968 1.00 95.62 71 SER A CA 1
ATOM 525 C C . SER A 1 71 ? -10.110 4.472 12.746 1.00 95.62 71 SER A C 1
ATOM 527 O O . SER A 1 71 ? -11.340 4.600 12.828 1.00 95.62 71 SER A O 1
ATOM 529 N N . ARG A 1 72 ? -9.486 4.498 11.569 1.00 95.06 72 ARG A N 1
ATOM 530 C CA . ARG A 1 72 ? -10.161 4.159 10.310 1.00 95.06 72 ARG A CA 1
ATOM 531 C C . ARG A 1 72 ? -10.853 2.790 10.378 1.00 95.06 72 ARG A C 1
ATOM 533 O O . ARG A 1 72 ? -10.587 2.000 11.285 1.00 95.06 72 ARG A O 1
ATOM 540 N N . GLY A 1 73 ? -11.743 2.547 9.417 1.00 96.81 73 GLY A N 1
ATOM 541 C CA . GLY A 1 73 ? -12.412 1.256 9.269 1.00 96.81 73 GLY A CA 1
ATOM 542 C C . GLY A 1 73 ? -11.425 0.165 8.873 1.00 96.81 73 GLY A C 1
ATOM 543 O O . GLY A 1 73 ? -10.558 0.398 8.029 1.00 96.81 73 GLY A O 1
ATOM 544 N N . ILE A 1 74 ? -11.578 -0.992 9.498 1.00 98.50 74 ILE A N 1
ATOM 545 C CA . ILE A 1 74 ? -10.793 -2.203 9.299 1.00 98.50 74 ILE A CA 1
ATOM 546 C C . ILE A 1 74 ? -11.751 -3.259 8.768 1.00 98.50 74 ILE A C 1
ATOM 548 O O . ILE A 1 74 ? -12.819 -3.430 9.349 1.00 98.50 74 ILE A O 1
ATOM 552 N N . ASN A 1 75 ? -11.414 -3.878 7.642 1.00 98.62 75 ASN A N 1
ATOM 553 C CA . ASN A 1 75 ? -12.205 -4.944 7.041 1.00 98.62 75 ASN A CA 1
ATOM 554 C C . ASN A 1 75 ? -12.049 -6.194 7.916 1.00 98.62 75 ASN A C 1
ATOM 556 O O . ASN A 1 75 ? -10.920 -6.640 8.125 1.00 98.62 75 ASN A O 1
ATOM 560 N N . GLU A 1 76 ? -13.162 -6.696 8.452 1.00 98.25 76 GLU A N 1
ATOM 561 C CA . GLU A 1 76 ? -13.176 -7.834 9.381 1.00 98.25 76 GLU A CA 1
ATOM 562 C C . GLU A 1 76 ? -12.585 -9.088 8.723 1.00 98.25 76 GLU A C 1
ATOM 564 O O . GLU A 1 76 ? -11.725 -9.732 9.313 1.00 98.25 76 GLU A O 1
ATOM 569 N N . ASP A 1 77 ? -12.952 -9.361 7.467 1.00 97.94 77 ASP A N 1
ATOM 570 C CA . ASP A 1 77 ? -12.554 -10.579 6.749 1.00 97.94 77 ASP A CA 1
ATOM 571 C C . ASP A 1 77 ? -11.065 -10.608 6.376 1.00 97.94 77 ASP A C 1
ATOM 573 O O . ASP A 1 77 ? -10.542 -11.655 6.021 1.00 97.94 77 ASP A O 1
ATOM 577 N N . LEU A 1 78 ? -10.378 -9.461 6.409 1.00 98.50 78 LEU A N 1
ATOM 578 C CA . LEU A 1 78 ? -8.969 -9.361 6.015 1.00 98.50 78 LEU A CA 1
ATOM 579 C C . LEU A 1 78 ? -8.014 -9.207 7.202 1.00 98.50 78 LEU A C 1
ATOM 581 O O . LEU A 1 78 ? -6.799 -9.308 7.019 1.00 98.50 78 LEU A O 1
ATOM 585 N N . PHE A 1 79 ? -8.522 -8.876 8.392 1.00 98.69 79 PHE A N 1
ATOM 586 C CA . PHE A 1 79 ? -7.683 -8.555 9.541 1.00 98.69 79 PHE A CA 1
ATOM 587 C C . PHE A 1 79 ? -7.400 -9.793 10.393 1.00 98.69 79 PHE A C 1
ATOM 589 O O . PHE A 1 79 ? -8.300 -10.365 11.000 1.00 98.69 79 PHE A O 1
ATOM 596 N N . LEU A 1 80 ? -6.124 -10.148 10.520 1.00 98.44 80 LEU A N 1
ATOM 597 C CA . LEU A 1 80 ? -5.674 -11.261 11.346 1.00 98.44 80 LEU A CA 1
ATOM 598 C C . LEU A 1 80 ? -5.379 -10.806 12.777 1.00 98.44 80 LEU A C 1
ATOM 600 O O . LEU A 1 80 ? -4.607 -9.879 13.016 1.00 98.44 80 LEU A O 1
ATOM 604 N N . ASP A 1 81 ? -5.947 -11.519 13.746 1.00 97.44 81 ASP A N 1
ATOM 605 C CA . ASP A 1 81 ? -5.640 -11.348 15.171 1.00 97.44 81 ASP A CA 1
ATOM 606 C C . ASP A 1 81 ? -4.282 -11.950 15.572 1.00 97.44 81 ASP A C 1
ATOM 608 O O . ASP A 1 81 ? -3.673 -11.546 16.564 1.00 97.44 81 ASP A O 1
ATOM 612 N N . ASN A 1 82 ? -3.793 -12.924 14.806 1.00 98.12 82 ASN A N 1
ATOM 613 C CA . ASN A 1 82 ? -2.563 -13.643 15.107 1.00 98.12 82 ASN A CA 1
ATOM 614 C C . ASN A 1 82 ? -1.323 -12.870 14.625 1.00 98.12 82 ASN A C 1
ATOM 616 O O . ASN A 1 82 ? -0.929 -12.956 13.462 1.00 98.12 82 ASN A O 1
ATOM 620 N N . ILE A 1 83 ? -0.688 -12.132 15.541 1.00 98.25 83 ILE A N 1
ATOM 621 C CA . ILE A 1 83 ? 0.498 -11.306 15.256 1.00 98.25 83 ILE A CA 1
ATOM 622 C C . ILE A 1 83 ? 1.643 -12.145 14.676 1.00 98.25 83 ILE A C 1
ATOM 624 O O . ILE A 1 83 ? 2.220 -11.770 13.655 1.00 98.25 83 ILE A O 1
ATOM 628 N N . ASP A 1 84 ? 1.951 -13.294 15.283 1.00 98.31 84 ASP A N 1
ATOM 629 C CA . ASP A 1 84 ? 3.071 -14.145 14.863 1.00 98.31 84 ASP A CA 1
ATOM 630 C C . ASP A 1 84 ? 2.895 -14.649 13.428 1.00 98.31 84 ASP A C 1
ATOM 632 O O . ASP A 1 84 ? 3.855 -14.736 12.662 1.00 98.31 84 ASP A O 1
ATOM 636 N N . GLU A 1 85 ? 1.659 -14.962 13.045 1.00 97.75 85 GLU A N 1
ATOM 637 C CA . GLU A 1 85 ? 1.320 -15.385 11.690 1.00 97.75 85 GLU A CA 1
ATOM 638 C C . GLU A 1 85 ? 1.531 -14.266 10.671 1.00 97.75 85 GLU A C 1
ATOM 640 O O . GLU A 1 85 ? 2.195 -14.494 9.658 1.00 97.75 85 GLU A O 1
ATOM 645 N N . VAL A 1 86 ? 1.066 -13.050 10.978 1.00 98.62 86 VAL A N 1
ATOM 646 C CA . VAL A 1 86 ? 1.281 -11.868 10.131 1.00 98.62 86 VAL A CA 1
ATOM 647 C C . VAL A 1 86 ? 2.774 -11.617 9.934 1.00 98.62 86 VAL A C 1
ATOM 649 O O . VAL A 1 86 ? 3.240 -11.521 8.796 1.00 98.62 86 VAL A O 1
ATOM 652 N N . LEU A 1 87 ? 3.541 -11.547 11.027 1.00 98.62 87 LEU A N 1
ATOM 653 C CA . LEU A 1 87 ? 4.975 -11.265 10.968 1.00 98.62 87 LEU A CA 1
ATOM 654 C C . LEU A 1 87 ? 5.719 -12.354 10.195 1.00 98.62 87 LEU A C 1
ATOM 656 O O . LEU A 1 87 ? 6.500 -12.042 9.298 1.00 98.62 87 LEU A O 1
ATOM 660 N N . ARG A 1 88 ? 5.425 -13.630 10.466 1.00 98.19 88 ARG A N 1
ATOM 661 C CA . ARG A 1 88 ? 6.028 -14.764 9.757 1.00 98.19 88 ARG A CA 1
ATOM 662 C C . ARG A 1 88 ? 5.770 -14.692 8.254 1.00 98.19 88 ARG A C 1
ATOM 664 O O . ARG A 1 88 ? 6.700 -14.904 7.476 1.00 98.19 88 ARG A O 1
ATOM 671 N N . THR A 1 89 ? 4.540 -14.408 7.834 1.00 98.19 89 THR A N 1
ATOM 672 C CA . THR A 1 89 ? 4.179 -14.354 6.410 1.00 98.19 89 THR A CA 1
ATOM 673 C C . THR A 1 89 ? 4.814 -13.155 5.707 1.00 98.19 89 THR A C 1
ATOM 675 O O . THR A 1 89 ? 5.361 -13.310 4.616 1.00 98.19 89 THR A O 1
ATOM 678 N N . VAL A 1 90 ? 4.862 -11.984 6.348 1.00 98.31 90 VAL A N 1
ATOM 679 C CA . VAL A 1 90 ? 5.580 -10.817 5.803 1.00 98.31 90 VAL A CA 1
ATOM 680 C C . VAL A 1 90 ? 7.086 -11.089 5.700 1.00 98.31 90 VAL A C 1
ATOM 682 O O . VAL A 1 90 ? 7.697 -10.772 4.680 1.00 98.31 90 VAL A O 1
ATOM 685 N N . THR A 1 91 ? 7.696 -11.720 6.709 1.00 98.25 91 THR A N 1
ATOM 686 C CA . THR A 1 91 ? 9.119 -12.090 6.676 1.00 98.25 91 THR A CA 1
ATOM 687 C C . THR A 1 91 ? 9.433 -13.078 5.553 1.00 98.25 91 THR A C 1
ATOM 689 O O . THR A 1 91 ? 10.440 -12.897 4.869 1.00 98.25 91 THR A O 1
ATOM 692 N N . LYS A 1 92 ? 8.577 -14.082 5.309 1.00 97.44 92 LYS A N 1
ATOM 693 C CA . LYS A 1 92 ? 8.726 -14.997 4.162 1.00 97.44 92 LYS A CA 1
ATOM 694 C C . LYS A 1 92 ? 8.822 -14.224 2.846 1.00 97.44 92 LYS A C 1
ATOM 696 O O . LYS A 1 92 ? 9.775 -14.412 2.098 1.00 97.44 92 LYS A O 1
ATOM 701 N N . ILE A 1 93 ? 7.911 -13.280 2.618 1.00 97.25 93 ILE A N 1
ATOM 702 C CA . ILE A 1 93 ? 7.901 -12.464 1.397 1.00 97.25 93 ILE A CA 1
ATOM 703 C C . ILE A 1 93 ? 9.155 -11.603 1.264 1.00 97.25 93 ILE A C 1
ATOM 705 O O . ILE A 1 93 ? 9.737 -11.533 0.183 1.00 97.25 93 ILE A O 1
ATOM 709 N N . ILE A 1 94 ? 9.606 -10.974 2.351 1.00 97.44 94 ILE A N 1
ATOM 710 C CA . ILE A 1 94 ? 10.863 -10.207 2.365 1.00 97.44 94 ILE A CA 1
ATOM 711 C C . ILE A 1 94 ? 12.049 -11.090 1.948 1.00 97.44 94 ILE A C 1
ATOM 713 O O . ILE A 1 94 ? 12.938 -10.621 1.238 1.00 97.44 94 ILE A O 1
ATOM 717 N N . ASN A 1 95 ? 12.034 -12.364 2.341 1.00 96.31 95 ASN A N 1
ATOM 718 C CA . ASN A 1 95 ? 13.054 -13.352 1.995 1.00 96.31 95 ASN A CA 1
ATOM 719 C C . ASN A 1 95 ? 12.849 -14.000 0.610 1.00 96.31 95 ASN A C 1
ATOM 721 O O . ASN A 1 95 ? 13.623 -14.877 0.231 1.00 96.31 95 ASN A O 1
ATOM 725 N N . GLY A 1 96 ? 11.840 -13.574 -0.158 1.00 94.75 96 GLY A N 1
ATOM 726 C CA . GLY A 1 96 ? 11.536 -14.110 -1.489 1.00 94.75 96 GLY A CA 1
ATOM 727 C C . GLY A 1 96 ? 10.743 -15.420 -1.481 1.00 94.75 96 GLY A C 1
ATOM 728 O O . GLY A 1 96 ? 10.650 -16.087 -2.510 1.00 94.75 96 GLY A O 1
ATOM 729 N N . GLU A 1 97 ? 10.163 -15.801 -0.344 1.00 96.12 97 GLU A N 1
ATOM 730 C CA . GLU A 1 97 ? 9.309 -16.978 -0.203 1.00 96.12 97 GLU A CA 1
ATOM 731 C C . GLU A 1 97 ? 7.836 -16.573 -0.320 1.00 96.12 97 GLU A C 1
ATOM 733 O O . GLU A 1 97 ? 7.255 -15.995 0.601 1.00 96.12 97 GLU A O 1
ATOM 738 N N . VAL A 1 98 ? 7.216 -16.893 -1.456 1.00 94.81 98 VAL A N 1
ATOM 739 C CA . VAL A 1 98 ? 5.787 -16.645 -1.679 1.00 94.81 98 VAL A CA 1
ATOM 740 C C . VAL A 1 98 ? 4.978 -17.835 -1.141 1.00 94.81 98 VAL A C 1
ATOM 742 O O . VAL A 1 98 ? 5.254 -18.971 -1.543 1.00 94.81 98 VAL A O 1
ATOM 745 N N . PRO A 1 99 ? 4.007 -17.622 -0.227 1.00 93.00 99 PRO A N 1
ATOM 746 C CA . PRO A 1 99 ? 3.081 -18.667 0.202 1.00 93.00 99 PRO A CA 1
ATOM 747 C C . PRO A 1 99 ? 2.373 -19.338 -0.981 1.00 93.00 99 PRO A C 1
ATOM 749 O O . PRO A 1 99 ? 2.252 -18.766 -2.056 1.00 93.00 99 PRO A O 1
ATOM 752 N N . ALA A 1 100 ? 1.902 -20.571 -0.795 1.00 91.25 100 ALA A N 1
ATOM 753 C CA . ALA A 1 100 ? 1.140 -21.255 -1.841 1.00 91.25 100 ALA A CA 1
ATOM 754 C C . ALA A 1 100 ? -0.305 -20.745 -1.935 1.00 91.25 100 ALA A C 1
ATOM 756 O O . ALA A 1 100 ? -0.905 -20.825 -3.004 1.00 91.25 100 ALA A O 1
ATOM 757 N N . ASP A 1 101 ? -0.855 -20.262 -0.818 1.00 91.19 101 ASP A N 1
ATOM 758 C CA . ASP A 1 101 ? -2.203 -19.716 -0.739 1.00 91.19 101 ASP A CA 1
ATOM 759 C C . ASP A 1 101 ? -2.171 -18.178 -0.859 1.00 91.19 101 ASP A C 1
ATOM 761 O O . ASP A 1 101 ? -1.644 -17.494 0.027 1.00 91.19 101 ASP A O 1
ATOM 765 N N . PRO A 1 102 ? -2.735 -17.601 -1.936 1.00 92.62 102 PRO A N 1
ATOM 766 C CA . PRO A 1 102 ? -2.859 -16.155 -2.087 1.00 92.62 102 PRO A CA 1
ATOM 767 C C . PRO A 1 102 ? -3.700 -15.488 -0.997 1.00 92.62 102 PRO A C 1
ATOM 769 O O . PRO A 1 102 ? -3.468 -14.312 -0.720 1.00 92.62 102 PRO A O 1
ATOM 772 N N . ILE A 1 103 ? -4.640 -16.210 -0.378 1.00 94.56 103 ILE A N 1
ATOM 773 C CA . ILE A 1 103 ? -5.515 -15.669 0.671 1.00 94.56 103 ILE A CA 1
ATOM 774 C C . ILE A 1 103 ? -4.711 -15.421 1.950 1.00 94.56 103 ILE A C 1
ATOM 776 O O . ILE A 1 103 ? -4.714 -14.293 2.439 1.00 94.56 103 ILE A O 1
ATOM 780 N N . GLU A 1 104 ? -3.928 -16.410 2.408 1.00 94.81 104 GLU A N 1
ATOM 781 C CA . GLU A 1 104 ? -3.016 -16.270 3.563 1.00 94.81 104 GLU A CA 1
ATOM 782 C C . GLU A 1 104 ? -2.108 -15.044 3.391 1.00 94.81 104 GLU A C 1
ATOM 784 O O . GLU A 1 104 ? -1.920 -14.234 4.304 1.00 94.81 104 GLU A O 1
ATOM 789 N N . LEU A 1 105 ? -1.554 -14.880 2.186 1.00 97.94 105 LEU A N 1
ATOM 790 C CA . LEU A 1 105 ? -0.705 -13.739 1.879 1.00 97.94 105 LEU A CA 1
ATOM 791 C C . LEU A 1 105 ? -1.484 -12.417 1.918 1.00 97.94 105 LEU A C 1
ATOM 793 O O . LEU A 1 105 ? -0.987 -11.419 2.441 1.00 97.94 105 LEU A O 1
ATOM 797 N N . HIS A 1 106 ? -2.688 -12.385 1.350 1.00 98.56 106 HIS A N 1
ATOM 798 C CA . HIS A 1 106 ? -3.508 -11.180 1.271 1.00 98.56 106 HIS A CA 1
ATOM 799 C C . HIS A 1 106 ? -3.906 -10.668 2.655 1.00 98.56 106 HIS A C 1
ATOM 801 O O . HIS A 1 106 ? -3.694 -9.487 2.938 1.00 98.56 106 HIS A O 1
ATOM 807 N N . GLU A 1 107 ? -4.394 -11.540 3.528 1.00 98.69 107 GLU A N 1
ATOM 808 C CA . GLU A 1 107 ? -4.797 -11.194 4.895 1.00 98.69 107 GLU A CA 1
ATOM 809 C C . GLU A 1 107 ? -3.603 -10.689 5.724 1.00 98.69 107 GLU A C 1
ATOM 811 O O . GLU A 1 107 ? -3.674 -9.633 6.365 1.00 98.69 107 GLU A O 1
ATOM 816 N N . ALA A 1 108 ? -2.450 -11.367 5.642 1.00 98.62 108 ALA A N 1
ATOM 817 C CA . ALA A 1 108 ? -1.231 -10.941 6.331 1.00 98.62 108 ALA A CA 1
ATOM 818 C C . ALA A 1 108 ? -0.733 -9.573 5.837 1.00 98.62 108 ALA A C 1
ATOM 820 O O . ALA A 1 108 ? -0.400 -8.696 6.639 1.00 98.62 108 ALA A O 1
ATOM 821 N N . LEU A 1 109 ? -0.720 -9.355 4.519 1.00 98.81 109 LEU A N 1
ATOM 822 C CA . LEU A 1 109 ? -0.318 -8.081 3.927 1.00 98.81 109 LEU A CA 1
ATOM 823 C C . LEU A 1 109 ? -1.291 -6.950 4.273 1.00 98.81 109 LEU A C 1
ATOM 825 O O . LEU A 1 109 ? -0.839 -5.845 4.578 1.00 98.81 109 LEU A O 1
ATOM 829 N N . TYR A 1 110 ? -2.604 -7.205 4.249 1.00 98.88 110 TYR A N 1
ATOM 830 C CA . TYR A 1 110 ? -3.618 -6.238 4.678 1.00 98.88 110 TYR A CA 1
ATOM 831 C C . TYR A 1 110 ? -3.399 -5.839 6.136 1.00 98.88 110 TYR A C 1
ATOM 833 O O . TYR A 1 110 ? -3.284 -4.650 6.444 1.00 98.88 110 TYR A O 1
ATOM 841 N N . THR A 1 111 ? -3.275 -6.834 7.013 1.00 98.94 111 THR A N 1
ATOM 842 C CA . THR A 1 111 ? -3.096 -6.650 8.454 1.00 98.94 111 THR A CA 1
ATOM 843 C C . THR A 1 111 ? -1.826 -5.861 8.766 1.00 98.94 111 THR A C 1
ATOM 845 O O . THR A 1 111 ? -1.866 -4.872 9.503 1.00 98.94 111 THR A O 1
ATOM 848 N N . ALA A 1 112 ? -0.705 -6.212 8.131 1.00 98.88 112 ALA A N 1
ATOM 849 C CA . ALA A 1 112 ? 0.543 -5.470 8.251 1.00 98.88 112 ALA A CA 1
ATOM 850 C C . ALA A 1 112 ? 0.399 -4.018 7.767 1.00 98.88 112 ALA A C 1
ATOM 852 O O . ALA A 1 112 ? 0.754 -3.087 8.493 1.00 98.88 112 ALA A O 1
ATOM 853 N N . ALA A 1 113 ? -0.178 -3.800 6.582 1.00 98.81 113 ALA A N 1
ATOM 854 C CA . ALA A 1 113 ? -0.320 -2.471 5.993 1.00 98.81 113 ALA A CA 1
ATOM 855 C C . ALA A 1 113 ? -1.257 -1.542 6.786 1.00 98.81 113 ALA A C 1
ATOM 857 O O . ALA A 1 113 ? -1.028 -0.330 6.829 1.00 98.81 113 ALA A O 1
ATOM 858 N N . ILE A 1 114 ? -2.313 -2.083 7.405 1.00 98.69 114 ILE A N 1
ATOM 859 C CA . ILE A 1 114 ? -3.310 -1.305 8.157 1.00 98.69 114 ILE A CA 1
ATOM 860 C C . ILE A 1 114 ? -2.912 -1.067 9.622 1.00 98.69 114 ILE A C 1
ATOM 862 O O . ILE A 1 114 ? -3.386 -0.094 10.217 1.00 98.69 114 ILE A O 1
ATOM 866 N N . SER A 1 115 ? -2.018 -1.893 10.182 1.00 98.62 115 SER A N 1
ATOM 867 C CA . SER A 1 115 ? -1.598 -1.868 11.592 1.00 98.62 115 SER A CA 1
ATOM 868 C C . SER A 1 115 ? -1.122 -0.487 12.067 1.00 98.62 115 SER A C 1
ATOM 870 O O . SER A 1 115 ? -1.758 0.133 12.921 1.00 98.62 115 SER A O 1
ATOM 872 N N . TYR A 1 116 ? -0.046 0.047 11.483 1.00 98.44 116 TYR A N 1
ATOM 873 C CA . TYR A 1 116 ? 0.512 1.344 11.866 1.00 98.44 116 TYR A CA 1
ATOM 874 C C . TYR A 1 116 ? -0.470 2.503 11.633 1.00 98.44 116 TYR A C 1
ATOM 876 O O . TYR A 1 116 ? -0.639 3.333 12.536 1.00 98.44 116 TYR A O 1
ATOM 884 N N . PRO A 1 117 ? -1.178 2.584 10.484 1.00 97.62 117 PRO A N 1
ATOM 885 C CA . PRO A 1 117 ? -2.232 3.573 10.306 1.00 97.62 117 PRO A CA 1
ATOM 886 C C . PRO A 1 117 ? -3.319 3.536 11.390 1.00 97.62 117 PRO A C 1
ATOM 888 O O . PRO A 1 117 ? -3.669 4.585 11.930 1.00 97.62 117 PRO A O 1
ATOM 891 N N . ALA A 1 118 ? -3.834 2.354 11.734 1.00 97.31 118 ALA A N 1
ATOM 892 C CA . ALA A 1 118 ? -4.864 2.204 12.758 1.00 97.31 118 ALA A CA 1
ATOM 893 C C . ALA A 1 118 ? -4.332 2.546 14.160 1.00 97.31 118 ALA A C 1
ATOM 895 O O . ALA 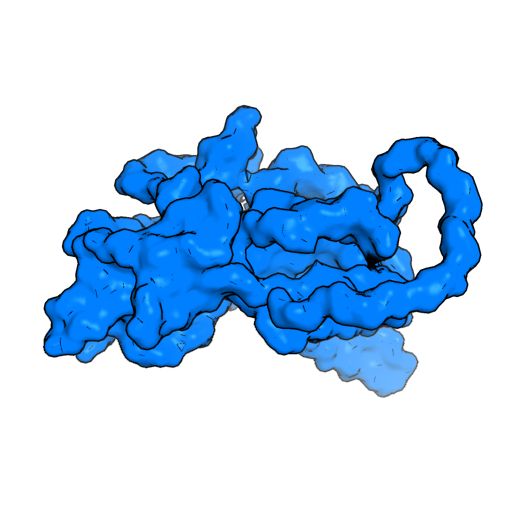A 1 118 ? -4.978 3.294 14.897 1.00 97.31 118 ALA A O 1
ATOM 896 N N . GLY A 1 119 ? -3.128 2.075 14.498 1.00 96.56 119 GLY A N 1
ATOM 897 C CA . GLY A 1 119 ? -2.435 2.388 15.749 1.00 96.56 119 GLY A CA 1
ATOM 898 C C . GLY A 1 119 ? -2.145 3.887 15.911 1.00 96.56 119 GLY A C 1
ATOM 899 O O . GLY A 1 119 ? -2.315 4.465 16.991 1.00 96.56 119 GLY A O 1
ATOM 900 N N . THR A 1 120 ? -1.784 4.561 14.820 1.00 95.62 120 THR A N 1
ATOM 901 C CA . THR A 1 120 ? -1.596 6.017 14.785 1.00 95.62 120 THR A CA 1
ATOM 902 C C . THR A 1 120 ? -2.910 6.752 15.018 1.00 95.62 120 THR A C 1
ATOM 904 O O . THR A 1 120 ? -2.963 7.634 15.876 1.00 95.62 120 THR A O 1
ATOM 907 N N . ASP A 1 121 ? -3.987 6.359 14.335 1.00 94.75 121 ASP A N 1
ATOM 908 C CA . ASP A 1 121 ? -5.302 6.989 14.493 1.00 94.75 121 ASP A CA 1
ATOM 909 C C . ASP A 1 121 ? -5.817 6.912 15.955 1.00 94.75 121 ASP A C 1
ATOM 911 O O . ASP A 1 121 ? -6.467 7.844 16.442 1.00 94.75 121 ASP A O 1
ATOM 915 N N . VAL A 1 122 ? -5.510 5.831 16.691 1.00 94.88 122 VAL A N 1
ATOM 916 C CA . VAL A 1 122 ? -5.915 5.671 18.106 1.00 94.88 122 VAL A CA 1
ATOM 917 C C . VAL A 1 122 ? -4.951 6.302 19.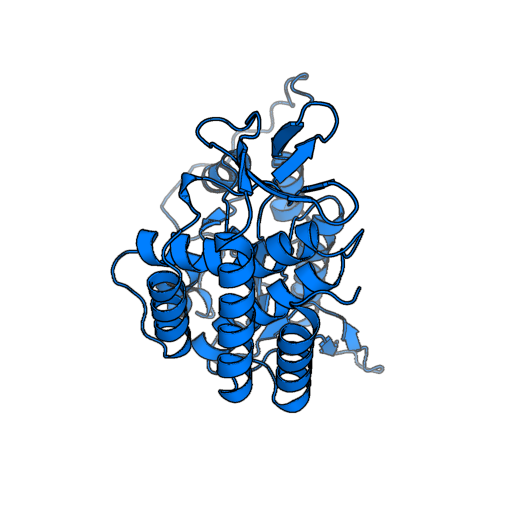115 1.00 94.88 122 VAL A C 1
ATOM 919 O O . VAL A 1 122 ? -5.282 6.383 20.298 1.00 94.88 122 VAL A O 1
ATOM 922 N N . THR A 1 123 ? -3.785 6.797 18.685 1.00 92.12 123 THR A N 1
ATOM 923 C CA . THR A 1 123 ? -2.773 7.403 19.578 1.00 92.12 123 THR A CA 1
ATOM 924 C C . THR A 1 123 ? -2.505 8.884 19.313 1.00 92.12 123 THR A C 1
ATOM 926 O O . THR A 1 123 ? -2.125 9.603 20.240 1.00 92.12 123 THR A O 1
ATOM 929 N N . LYS A 1 124 ? -2.738 9.375 18.092 1.00 88.69 124 LYS A N 1
ATOM 930 C CA . LYS A 1 124 ? -2.451 10.751 17.656 1.00 88.69 124 LYS A CA 1
ATOM 931 C C . LYS A 1 124 ? -3.651 11.398 16.971 1.00 88.69 124 LYS A C 1
ATOM 933 O O . LYS A 1 124 ? -4.485 10.729 16.375 1.00 88.69 124 LYS A O 1
ATOM 938 N N . ASP A 1 125 ? -3.742 12.725 17.063 1.00 80.62 125 ASP A N 1
ATOM 939 C CA . ASP A 1 125 ? -4.755 13.504 16.344 1.00 80.62 125 ASP A CA 1
ATOM 940 C C . ASP A 1 125 ? -4.206 13.984 15.003 1.00 80.62 125 ASP A C 1
ATOM 942 O O . ASP A 1 125 ? -3.159 14.625 14.951 1.00 80.62 125 ASP A O 1
ATOM 946 N N . GLY A 1 126 ? -4.963 13.746 13.931 1.00 78.50 126 GLY A N 1
ATOM 947 C CA . GLY A 1 126 ? -4.773 14.440 12.657 1.00 78.50 126 GLY A CA 1
ATOM 948 C C . GLY A 1 126 ? -3.486 14.109 11.898 1.00 78.50 126 GLY A C 1
ATOM 949 O O . GLY A 1 126 ? -3.188 14.800 10.923 1.00 78.50 126 GLY A O 1
ATOM 950 N N . ASP A 1 127 ? -2.746 13.070 12.294 1.00 86.62 127 ASP A N 1
ATOM 951 C CA . ASP A 1 127 ? -1.558 12.630 11.566 1.00 86.62 127 ASP A CA 1
ATOM 952 C C . ASP A 1 127 ? -1.957 11.910 10.275 1.00 86.62 127 ASP A C 1
ATOM 954 O O . ASP A 1 127 ? -2.304 10.732 10.249 1.00 86.62 127 ASP A O 1
ATOM 958 N N . LYS A 1 128 ? -1.947 12.667 9.179 1.00 82.88 128 LYS A N 1
ATOM 959 C CA . LYS A 1 128 ? -2.266 12.159 7.841 1.00 82.88 128 LYS A CA 1
ATOM 960 C C . LYS A 1 128 ? -1.025 11.783 7.040 1.00 82.88 128 LYS A C 1
ATOM 962 O O . LYS A 1 128 ? -1.165 11.159 5.990 1.00 82.88 128 LYS A O 1
ATOM 967 N N . LYS A 1 129 ? 0.166 12.197 7.486 1.00 91.56 129 LYS A N 1
ATOM 968 C CA . LYS A 1 129 ? 1.401 12.053 6.711 1.00 91.56 129 LYS A CA 1
ATOM 969 C C . LYS A 1 129 ? 2.096 10.741 7.038 1.00 91.56 129 LYS A C 1
ATOM 971 O O . LYS A 1 129 ? 2.394 9.996 6.108 1.00 91.56 129 LYS A O 1
ATOM 976 N N . SER A 1 130 ? 2.295 10.437 8.323 1.00 95.25 130 SER A N 1
ATOM 977 C CA . SER A 1 130 ? 3.018 9.225 8.723 1.00 95.25 130 SER A CA 1
ATOM 978 C C . SER A 1 130 ? 2.360 7.931 8.231 1.00 95.25 130 SER A C 1
ATOM 980 O O . SER A 1 130 ? 3.099 7.078 7.747 1.00 95.25 130 SER A O 1
ATOM 982 N N . PRO A 1 131 ? 1.014 7.774 8.180 1.00 96.75 131 PRO A N 1
ATOM 983 C CA . PRO A 1 131 ? 0.425 6.549 7.638 1.00 96.75 131 PRO A CA 1
ATOM 984 C C . PRO A 1 131 ? 0.678 6.378 6.136 1.00 96.75 131 PRO A C 1
ATOM 986 O O . PRO A 1 131 ? 0.794 5.258 5.650 1.00 96.75 131 PRO A O 1
ATOM 989 N N . GLY A 1 132 ? 0.756 7.489 5.392 1.00 96.44 132 GLY A N 1
ATOM 990 C CA . GLY A 1 132 ? 1.103 7.472 3.972 1.00 96.44 132 GLY A CA 1
ATOM 991 C C . GLY A 1 132 ? 2.564 7.097 3.751 1.00 96.44 132 GLY A C 1
ATOM 992 O O . GLY A 1 132 ? 2.847 6.212 2.954 1.00 96.44 132 GLY A O 1
ATOM 993 N N . THR A 1 133 ? 3.479 7.713 4.504 1.00 96.88 133 THR A N 1
ATOM 994 C CA . THR A 1 133 ? 4.914 7.395 4.442 1.00 96.88 133 THR A CA 1
ATOM 995 C C . THR A 1 133 ? 5.212 5.964 4.892 1.00 96.88 133 THR A C 1
ATOM 997 O O . THR A 1 133 ? 6.016 5.291 4.256 1.00 96.88 133 THR A O 1
ATOM 1000 N N . PHE A 1 134 ? 4.543 5.467 5.935 1.00 98.56 134 PHE A N 1
ATOM 1001 C CA . PHE A 1 134 ? 4.647 4.067 6.345 1.00 98.56 134 PHE A CA 1
ATOM 1002 C C . PHE A 1 134 ? 4.240 3.128 5.208 1.00 98.56 134 PHE A C 1
ATOM 1004 O O . PHE A 1 134 ? 4.991 2.217 4.880 1.00 98.56 134 PHE A O 1
ATOM 1011 N N . LEU A 1 135 ? 3.091 3.377 4.568 1.00 98.56 135 LEU A N 1
ATOM 1012 C CA . LEU A 1 135 ? 2.624 2.549 3.458 1.00 98.56 135 LEU A CA 1
ATOM 1013 C C . LEU A 1 135 ? 3.577 2.609 2.254 1.00 98.56 135 LEU A C 1
ATOM 1015 O O . LEU A 1 135 ? 3.828 1.578 1.635 1.00 98.56 135 LEU A O 1
ATOM 1019 N N . GLU A 1 136 ? 4.130 3.788 1.942 1.00 98.00 136 GLU A N 1
ATOM 1020 C CA . GLU A 1 136 ? 5.181 3.940 0.927 1.00 98.00 136 GLU A CA 1
ATOM 1021 C C . GLU A 1 136 ? 6.395 3.064 1.251 1.00 98.00 136 GLU A C 1
ATOM 1023 O O . GLU A 1 136 ? 6.840 2.306 0.393 1.00 98.00 136 GLU A O 1
ATOM 1028 N N . ASN A 1 137 ? 6.908 3.135 2.482 1.00 98.38 137 ASN A N 1
ATOM 1029 C CA . ASN A 1 137 ? 8.050 2.329 2.907 1.00 98.38 137 ASN A CA 1
ATOM 1030 C C . ASN A 1 137 ? 7.718 0.834 2.879 1.00 98.38 137 ASN A C 1
ATOM 1032 O O . ASN A 1 137 ? 8.514 0.065 2.360 1.00 98.38 137 ASN A O 1
ATOM 1036 N N . PHE A 1 138 ? 6.545 0.425 3.369 1.00 98.81 138 PHE A N 1
ATOM 1037 C CA . PHE A 1 138 ? 6.111 -0.972 3.380 1.00 98.81 138 PHE A CA 1
ATOM 1038 C C . PHE A 1 138 ? 6.033 -1.544 1.960 1.00 98.81 138 PHE A C 1
ATOM 1040 O O . PHE A 1 138 ? 6.757 -2.476 1.625 1.00 98.81 138 PHE A O 1
ATOM 1047 N N . VAL A 1 139 ? 5.216 -0.948 1.088 1.00 98.81 139 VAL A N 1
ATOM 1048 C CA . VAL A 1 139 ? 5.025 -1.438 -0.285 1.00 98.81 139 VAL A CA 1
ATOM 1049 C C . VAL A 1 139 ? 6.308 -1.300 -1.104 1.00 98.81 139 VAL A C 1
ATOM 1051 O O . VAL A 1 139 ? 6.709 -2.242 -1.784 1.00 98.81 139 VAL A O 1
ATOM 1054 N N . GLY A 1 140 ? 6.979 -0.149 -1.029 1.00 98.44 140 GLY A N 1
ATOM 1055 C CA . GLY A 1 140 ? 8.221 0.091 -1.759 1.00 98.44 140 GLY A CA 1
ATOM 1056 C C . GLY A 1 140 ? 9.334 -0.874 -1.350 1.00 98.44 140 GLY A C 1
ATOM 1057 O O . GLY A 1 140 ? 10.076 -1.329 -2.216 1.00 98.44 140 GLY A O 1
ATOM 1058 N N . HIS A 1 141 ? 9.423 -1.231 -0.063 1.00 98.69 141 HIS A N 1
ATOM 1059 C CA . HIS A 1 141 ? 10.384 -2.216 0.438 1.00 98.69 141 HIS A CA 1
ATOM 1060 C C . HIS A 1 141 ? 10.102 -3.612 -0.098 1.00 98.69 141 HIS A C 1
ATOM 1062 O O . HIS A 1 141 ? 11.014 -4.230 -0.632 1.00 98.69 141 HIS A O 1
ATOM 1068 N N . LEU A 1 142 ? 8.851 -4.077 -0.048 1.00 98.69 142 LEU A N 1
ATOM 1069 C CA . LEU A 1 142 ? 8.489 -5.398 -0.575 1.00 98.69 142 LEU A CA 1
ATOM 1070 C C . LEU A 1 142 ? 8.742 -5.515 -2.086 1.00 98.69 142 LEU A C 1
ATOM 1072 O O . LEU A 1 142 ? 9.211 -6.544 -2.570 1.00 98.69 142 LEU A O 1
ATOM 1076 N N . VAL A 1 143 ? 8.470 -4.455 -2.850 1.00 98.50 143 VAL A N 1
ATOM 1077 C CA . VAL A 1 143 ? 8.776 -4.433 -4.289 1.00 98.50 143 VAL A CA 1
ATOM 1078 C C . VAL A 1 143 ? 10.292 -4.395 -4.526 1.00 98.50 143 VAL A C 1
ATOM 1080 O O . VAL A 1 143 ? 10.792 -5.086 -5.416 1.00 98.50 143 VAL A O 1
ATOM 1083 N N . ALA A 1 144 ? 11.041 -3.651 -3.707 1.00 98.25 144 ALA A N 1
ATOM 1084 C CA . ALA A 1 144 ? 12.498 -3.589 -3.789 1.00 98.25 144 ALA A CA 1
ATOM 1085 C C . ALA A 1 144 ? 13.167 -4.929 -3.469 1.00 98.25 144 ALA A C 1
ATOM 1087 O O . ALA A 1 144 ? 14.087 -5.320 -4.186 1.00 98.25 144 ALA A O 1
ATOM 1088 N N . THR A 1 145 ? 12.698 -5.658 -2.451 1.00 97.88 145 THR A N 1
ATOM 1089 C CA . THR A 1 145 ? 13.196 -7.007 -2.142 1.00 97.88 145 THR A CA 1
ATOM 1090 C C . THR A 1 145 ? 12.840 -7.993 -3.250 1.00 97.88 145 THR A C 1
ATOM 1092 O O . THR A 1 145 ? 13.698 -8.765 -3.663 1.00 97.88 145 THR A O 1
ATOM 1095 N N . THR A 1 146 ? 11.623 -7.909 -3.802 1.00 97.44 146 THR A N 1
ATOM 1096 C CA . THR A 1 146 ? 11.168 -8.781 -4.902 1.00 97.44 146 THR A CA 1
ATOM 1097 C C . THR A 1 146 ? 12.052 -8.649 -6.142 1.00 97.44 146 THR A C 1
ATOM 1099 O O . THR A 1 146 ? 12.421 -9.647 -6.757 1.00 97.44 146 THR A O 1
ATOM 1102 N N . PHE A 1 147 ? 12.420 -7.422 -6.521 1.00 96.25 147 PHE A N 1
ATOM 1103 C CA . PHE A 1 147 ? 13.225 -7.191 -7.724 1.00 96.25 147 PHE A CA 1
ATOM 1104 C C . PHE A 1 147 ? 14.728 -7.043 -7.472 1.00 96.25 147 PHE A C 1
ATOM 1106 O O . PHE A 1 147 ? 15.490 -6.994 -8.438 1.00 96.25 147 PHE A O 1
ATOM 1113 N N . GLY A 1 148 ? 15.164 -6.967 -6.214 1.00 95.94 148 GLY A N 1
ATOM 1114 C CA . GLY A 1 148 ? 16.560 -6.718 -5.848 1.00 95.94 148 GLY A CA 1
ATOM 1115 C C . GLY A 1 148 ? 17.065 -5.332 -6.266 1.00 95.94 148 GLY A C 1
ATOM 1116 O O . GLY A 1 148 ? 18.255 -5.168 -6.528 1.00 95.94 148 GLY A O 1
ATOM 1117 N N . VAL A 1 149 ? 16.170 -4.344 -6.383 1.00 95.81 149 VAL A N 1
ATOM 1118 C CA . VAL A 1 149 ? 16.482 -2.989 -6.864 1.00 95.81 149 VAL A CA 1
ATOM 1119 C C . VAL A 1 149 ? 15.799 -1.954 -5.976 1.00 95.81 149 VAL A C 1
ATOM 1121 O O . VAL A 1 149 ? 14.584 -1.986 -5.802 1.00 95.81 149 VAL A O 1
ATOM 1124 N N . ALA A 1 150 ? 16.570 -0.998 -5.457 1.00 95.88 150 ALA A N 1
ATOM 1125 C CA . ALA A 1 150 ? 16.026 0.140 -4.723 1.00 95.88 150 ALA A CA 1
ATOM 1126 C C . ALA A 1 150 ? 15.388 1.163 -5.688 1.00 95.88 150 ALA A C 1
ATOM 1128 O O . ALA A 1 150 ? 15.956 1.438 -6.750 1.00 95.88 150 ALA A O 1
ATOM 1129 N N . PRO A 1 151 ? 14.237 1.764 -5.341 1.00 96.75 151 PRO A N 1
ATOM 1130 C CA . PRO A 1 151 ? 13.591 2.744 -6.199 1.00 96.75 151 PRO A CA 1
ATOM 1131 C C . PRO A 1 151 ? 14.223 4.135 -6.096 1.00 96.75 151 PRO A C 1
ATOM 1133 O O . PRO A 1 151 ? 14.813 4.505 -5.081 1.00 96.75 151 PRO A O 1
ATOM 1136 N N . THR A 1 152 ? 13.990 4.961 -7.115 1.00 93.81 152 THR A N 1
ATOM 1137 C CA . THR A 1 152 ? 14.212 6.413 -7.068 1.00 93.81 152 THR A CA 1
ATOM 1138 C C . THR A 1 152 ? 12.879 7.157 -6.934 1.00 93.81 152 THR A C 1
ATOM 1140 O O . THR A 1 152 ? 11.822 6.620 -7.257 1.00 93.81 152 THR A O 1
ATOM 1143 N N . LYS A 1 153 ? 12.907 8.403 -6.442 1.00 90.62 153 LYS A N 1
ATOM 1144 C CA . LYS A 1 153 ? 11.730 9.302 -6.351 1.00 90.62 153 LYS A CA 1
ATOM 1145 C C . LYS A 1 153 ? 11.778 10.442 -7.378 1.00 90.62 153 LYS A C 1
ATOM 1147 O O . LYS A 1 153 ? 11.133 11.477 -7.219 1.00 90.62 153 LYS A O 1
ATOM 1152 N N . SER A 1 154 ? 12.611 10.291 -8.400 1.00 85.94 154 SER A N 1
ATOM 1153 C CA . SER A 1 154 ? 12.754 11.289 -9.451 1.00 85.94 154 SER A CA 1
ATOM 1154 C C . SER A 1 154 ? 13.215 10.651 -10.746 1.00 85.94 154 SER A C 1
ATOM 1156 O O . SER A 1 154 ? 14.026 9.720 -10.732 1.00 85.94 154 SER A O 1
ATOM 1158 N N . VAL A 1 155 ? 12.759 11.219 -11.858 1.00 82.19 155 VAL A N 1
ATOM 1159 C CA . VAL A 1 155 ? 13.222 10.868 -13.200 1.00 82.19 155 VAL A CA 1
ATOM 1160 C C . VAL A 1 155 ? 13.757 12.119 -13.882 1.00 82.19 155 VAL A C 1
ATOM 1162 O O . VAL A 1 155 ? 13.134 13.179 -13.836 1.00 82.19 155 VAL A O 1
ATOM 1165 N N . VAL A 1 156 ? 14.923 11.994 -14.514 1.00 80.19 156 VAL A N 1
ATOM 1166 C CA . VAL A 1 156 ? 15.516 13.073 -15.308 1.00 80.19 156 VAL A CA 1
ATOM 1167 C C . VAL A 1 156 ? 14.937 13.015 -16.716 1.00 80.19 156 VAL A C 1
ATOM 1169 O O . VAL A 1 156 ? 15.039 11.995 -17.401 1.00 80.19 156 VAL A O 1
ATOM 1172 N N . ALA A 1 157 ? 14.313 14.109 -17.142 1.00 74.38 157 ALA A N 1
ATOM 1173 C CA . ALA A 1 157 ? 13.809 14.258 -18.492 1.00 74.38 157 ALA A CA 1
ATOM 1174 C C . ALA A 1 157 ? 14.970 14.447 -19.476 1.00 74.38 157 ALA A C 1
ATOM 1176 O O . ALA A 1 157 ? 15.781 15.358 -19.284 1.00 74.38 157 ALA A O 1
ATOM 1177 N N . PRO A 1 158 ? 15.054 13.627 -20.539 1.00 67.75 158 PRO A N 1
ATOM 1178 C CA . PRO A 1 158 ? 16.056 13.814 -21.574 1.00 67.75 158 PRO A CA 1
ATOM 1179 C C . PRO A 1 158 ? 15.656 15.029 -22.420 1.00 67.75 158 PRO A C 1
ATOM 1181 O O . PRO A 1 158 ? 14.854 14.911 -23.345 1.00 67.75 158 PRO A O 1
ATOM 1184 N N . THR A 1 159 ? 16.177 16.211 -22.093 1.00 68.19 159 THR A N 1
ATOM 1185 C CA . THR A 1 159 ? 16.062 17.398 -22.955 1.00 68.19 159 THR A CA 1
ATOM 1186 C C . THR A 1 159 ? 17.440 17.794 -23.482 1.00 68.19 159 THR A C 1
ATOM 1188 O O . THR A 1 159 ? 18.453 17.455 -22.876 1.00 68.19 159 THR A O 1
ATOM 1191 N N . LEU A 1 160 ? 17.483 18.451 -24.646 1.00 65.94 160 LEU A N 1
ATOM 1192 C CA . LEU A 1 160 ? 18.738 18.753 -25.347 1.00 65.94 160 LEU A CA 1
ATOM 1193 C C . LEU A 1 160 ? 19.625 19.750 -24.587 1.00 65.94 160 LEU A C 1
ATOM 1195 O O . LEU A 1 160 ? 20.844 19.636 -24.656 1.00 65.94 160 LEU A O 1
ATOM 1199 N N . ASP A 1 161 ? 19.015 20.679 -23.845 1.00 72.75 161 ASP A N 1
ATOM 1200 C CA . ASP A 1 161 ? 19.716 21.844 -23.290 1.00 72.75 161 ASP A CA 1
ATOM 1201 C C . ASP A 1 161 ? 19.558 21.996 -21.764 1.00 72.75 161 ASP A C 1
ATOM 1203 O O . ASP A 1 161 ? 20.264 22.797 -21.151 1.00 72.75 161 ASP A O 1
ATOM 1207 N N . ILE A 1 162 ? 18.626 21.265 -21.131 1.00 73.44 162 ILE A N 1
ATOM 1208 C CA . ILE A 1 162 ? 18.299 21.412 -19.701 1.00 73.44 162 ILE A CA 1
ATOM 1209 C C . ILE A 1 162 ? 18.028 20.044 -19.058 1.00 73.44 162 ILE A C 1
ATOM 1211 O O . ILE A 1 162 ? 17.097 19.331 -19.433 1.00 73.44 162 ILE A O 1
ATOM 1215 N N . GLU A 1 163 ? 18.767 19.685 -18.014 1.00 69.56 163 GLU A N 1
ATOM 1216 C CA . GLU A 1 163 ? 18.367 18.557 -17.168 1.00 69.56 163 GLU A CA 1
ATOM 1217 C C . GLU A 1 163 ? 17.189 18.975 -16.283 1.00 69.56 163 GLU A C 1
ATOM 1219 O O . GLU A 1 163 ? 17.338 19.737 -15.327 1.00 69.56 163 GLU A O 1
ATOM 1224 N N . VAL A 1 164 ? 15.993 18.484 -16.610 1.00 78.12 164 VAL A N 1
ATOM 1225 C CA . VAL A 1 164 ? 14.800 18.690 -15.784 1.00 78.12 164 VAL A CA 1
ATOM 1226 C C . VAL A 1 164 ? 14.562 17.424 -14.975 1.00 78.12 164 VAL A C 1
ATOM 1228 O O . VAL A 1 164 ? 14.149 16.403 -15.518 1.00 78.12 164 VAL A O 1
ATOM 1231 N N . SER A 1 165 ? 14.819 17.483 -13.670 1.00 81.31 165 SER A N 1
ATOM 1232 C CA . SER A 1 165 ? 14.431 16.415 -12.746 1.00 81.31 165 SER A CA 1
ATOM 1233 C C . SER A 1 165 ? 12.978 16.605 -12.330 1.00 81.31 165 SER A C 1
ATOM 1235 O O . SER A 1 165 ? 12.607 17.652 -11.793 1.00 81.31 165 SER A O 1
ATOM 1237 N N . LEU A 1 166 ? 12.148 15.601 -12.595 1.00 81.31 166 LEU A N 1
ATOM 1238 C CA . LEU A 1 166 ? 10.753 15.583 -12.184 1.00 81.31 166 LEU A CA 1
ATOM 1239 C C . LEU A 1 166 ? 10.622 14.722 -10.928 1.00 81.31 166 LEU A C 1
ATOM 1241 O O . LEU A 1 166 ? 11.012 13.551 -10.968 1.00 81.31 166 LEU A O 1
ATOM 1245 N N . PRO A 1 167 ? 10.082 15.259 -9.819 1.00 84.12 167 PRO A N 1
ATOM 1246 C CA . PRO A 1 167 ? 9.719 14.427 -8.686 1.00 84.12 167 PRO A CA 1
ATOM 1247 C C . PRO A 1 167 ? 8.602 13.480 -9.123 1.00 84.12 167 PRO A C 1
ATOM 1249 O O . PRO A 1 167 ? 7.608 13.904 -9.715 1.00 84.12 167 PRO A O 1
ATOM 1252 N N . THR A 1 168 ? 8.770 12.202 -8.830 1.00 82.00 168 THR A N 1
ATOM 1253 C CA . THR A 1 168 ? 7.799 11.157 -9.145 1.00 82.00 168 THR A CA 1
ATOM 1254 C C . THR A 1 168 ? 7.480 10.360 -7.891 1.00 82.00 168 THR A C 1
ATOM 1256 O O . THR A 1 168 ? 8.153 10.469 -6.862 1.00 82.00 168 THR A O 1
ATOM 1259 N N . ASP A 1 169 ? 6.467 9.505 -7.991 1.00 88.88 169 ASP A N 1
ATOM 1260 C CA . ASP A 1 169 ? 6.373 8.350 -7.106 1.00 88.88 169 ASP A CA 1
ATOM 1261 C C . ASP A 1 169 ? 7.575 7.401 -7.343 1.00 88.88 169 ASP A C 1
ATOM 1263 O O . ASP A 1 169 ? 8.498 7.717 -8.107 1.00 88.88 169 ASP A O 1
ATOM 1267 N N . PHE A 1 170 ? 7.600 6.238 -6.690 1.00 96.44 170 PHE A N 1
ATOM 1268 C CA . PHE A 1 170 ? 8.724 5.320 -6.845 1.00 96.44 170 PHE A CA 1
ATOM 1269 C C . PHE A 1 170 ? 8.891 4.844 -8.286 1.00 96.44 170 PHE A C 1
ATOM 1271 O O . PHE A 1 170 ? 7.934 4.443 -8.950 1.00 96.44 170 PHE A O 1
ATOM 1278 N N . VAL A 1 171 ? 10.137 4.844 -8.743 1.00 95.44 171 VAL A N 1
ATOM 1279 C CA . VAL A 1 171 ? 10.542 4.299 -10.030 1.00 95.44 171 VAL A CA 1
ATOM 1280 C C . VAL A 1 171 ? 11.592 3.222 -9.815 1.00 95.44 171 VAL A C 1
ATOM 1282 O O . VAL A 1 171 ? 12.608 3.469 -9.173 1.00 95.44 171 VAL A O 1
ATOM 1285 N N . PHE A 1 172 ? 11.362 2.041 -10.385 1.00 96.31 172 PHE A N 1
ATOM 1286 C CA . PHE A 1 172 ? 12.326 0.942 -10.380 1.00 96.31 172 PHE A CA 1
ATOM 1287 C C . PHE A 1 172 ? 12.921 0.781 -11.777 1.00 96.31 172 PHE A C 1
ATOM 1289 O O . PHE A 1 172 ? 12.206 0.444 -12.728 1.00 96.31 172 PHE A O 1
ATOM 1296 N N . ASP A 1 173 ? 14.231 1.009 -11.899 1.00 94.06 173 ASP A N 1
ATOM 1297 C CA . ASP A 1 173 ? 14.975 0.697 -13.118 1.00 94.06 173 ASP A CA 1
ATOM 1298 C C . ASP A 1 173 ? 15.516 -0.733 -13.045 1.00 94.06 173 ASP A C 1
ATOM 1300 O O . ASP A 1 173 ? 16.526 -1.007 -12.403 1.00 94.06 173 ASP A O 1
ATOM 1304 N N . LEU A 1 174 ? 14.817 -1.658 -13.702 1.00 93.25 174 LEU A N 1
ATOM 1305 C CA . LEU A 1 174 ? 15.131 -3.088 -13.676 1.00 93.25 174 LEU A CA 1
ATOM 1306 C C . LEU A 1 174 ? 16.186 -3.498 -14.719 1.00 93.25 174 LEU A C 1
ATOM 1308 O O . LEU A 1 174 ? 16.419 -4.689 -14.939 1.00 93.25 174 LEU A O 1
ATOM 1312 N N . GLY A 1 175 ? 16.816 -2.519 -15.374 1.00 89.56 175 GLY A N 1
ATOM 1313 C CA . GLY A 1 175 ? 17.809 -2.733 -16.418 1.00 89.56 175 GLY A CA 1
ATOM 1314 C C . GLY A 1 175 ? 17.208 -2.889 -17.822 1.00 89.56 175 GLY A C 1
ATOM 1315 O O . GLY A 1 175 ? 15.994 -2.877 -18.014 1.00 89.56 175 GLY A O 1
ATOM 1316 N N . PRO A 1 176 ? 18.059 -3.040 -18.853 1.00 85.56 176 PRO A N 1
ATOM 1317 C CA . PRO A 1 176 ? 17.660 -2.898 -20.257 1.00 85.56 176 PRO A CA 1
ATOM 1318 C C . PRO A 1 176 ? 16.781 -4.035 -20.799 1.00 85.56 176 PRO A C 1
ATOM 1320 O O . PRO A 1 176 ? 16.172 -3.886 -21.857 1.00 85.56 176 PRO A O 1
ATOM 1323 N N . THR A 1 177 ? 16.734 -5.179 -20.114 1.00 84.62 177 THR A N 1
ATOM 1324 C CA . THR A 1 177 ? 15.998 -6.378 -20.547 1.00 84.62 177 THR A CA 1
ATOM 1325 C C . THR A 1 177 ? 14.608 -6.495 -19.925 1.00 84.62 177 THR A C 1
ATOM 1327 O O . THR A 1 177 ? 13.845 -7.378 -20.317 1.00 84.62 177 THR A O 1
ATOM 1330 N N . LYS A 1 178 ? 14.267 -5.614 -18.979 1.00 89.62 178 LYS A N 1
ATOM 1331 C CA . LYS A 1 178 ? 12.996 -5.606 -18.254 1.00 89.62 178 LYS A CA 1
ATOM 1332 C C . LYS A 1 178 ? 12.291 -4.263 -18.435 1.00 89.62 178 LYS A C 1
ATOM 1334 O O . LYS A 1 178 ? 12.928 -3.232 -18.640 1.00 89.62 178 LYS A O 1
ATOM 1339 N N . SER A 1 179 ? 10.962 -4.264 -18.374 1.00 91.25 179 SER A N 1
ATOM 1340 C CA . SER A 1 179 ? 10.211 -3.012 -18.259 1.00 91.25 179 SER A CA 1
ATOM 1341 C C . SER A 1 179 ? 10.517 -2.352 -16.916 1.00 91.25 179 SER A C 1
ATOM 1343 O O . SER A 1 179 ? 10.586 -3.026 -15.890 1.00 91.25 179 SER A O 1
ATOM 1345 N N . ARG A 1 180 ? 10.653 -1.025 -16.913 1.00 93.94 180 ARG A N 1
ATOM 1346 C CA . ARG A 1 180 ? 10.740 -0.247 -15.673 1.00 93.94 180 ARG A CA 1
ATOM 1347 C C . ARG A 1 180 ? 9.378 -0.197 -15.002 1.00 93.94 180 ARG A C 1
ATOM 1349 O O . ARG A 1 180 ? 8.356 -0.354 -15.670 1.00 93.94 180 ARG A O 1
ATOM 1356 N N . ILE A 1 181 ? 9.351 0.070 -13.705 1.00 96.00 181 ILE A N 1
ATOM 1357 C CA . ILE A 1 181 ? 8.100 0.193 -12.951 1.00 96.00 181 ILE A CA 1
ATOM 1358 C C . ILE A 1 181 ? 7.942 1.625 -12.466 1.00 96.00 181 ILE A C 1
ATOM 1360 O O . ILE A 1 181 ? 8.884 2.211 -11.942 1.00 96.00 181 ILE A O 1
ATOM 1364 N N . HIS A 1 182 ? 6.738 2.159 -12.627 1.00 96.56 182 HIS A N 1
ATOM 1365 C CA . HIS A 1 182 ? 6.260 3.352 -11.944 1.00 96.56 182 HIS A CA 1
ATOM 1366 C C . HIS A 1 182 ? 5.251 2.899 -10.883 1.00 96.56 182 HIS A C 1
ATOM 1368 O O . HIS A 1 182 ? 4.205 2.351 -11.228 1.00 96.56 182 HIS A O 1
ATOM 1374 N N . LEU A 1 183 ? 5.587 3.088 -9.606 1.00 98.00 183 LEU A N 1
ATOM 1375 C CA . LEU A 1 183 ? 4.870 2.551 -8.447 1.00 98.00 183 LEU A CA 1
ATOM 1376 C C . LEU A 1 183 ? 4.321 3.681 -7.553 1.00 98.00 183 LEU A C 1
ATOM 1378 O O . LEU A 1 183 ? 4.898 3.996 -6.508 1.00 98.00 183 LEU A O 1
ATOM 1382 N N . PRO A 1 184 ? 3.210 4.322 -7.945 1.00 97.69 184 PRO A N 1
ATOM 1383 C CA . PRO A 1 184 ? 2.457 5.197 -7.061 1.00 97.69 184 PRO A CA 1
ATOM 1384 C C . PRO A 1 184 ? 1.771 4.409 -5.949 1.00 97.69 184 PRO A C 1
ATOM 1386 O O . PRO A 1 184 ? 1.087 3.418 -6.198 1.00 97.69 184 PRO A O 1
ATOM 1389 N N . ILE A 1 185 ? 1.910 4.900 -4.717 1.00 98.00 185 ILE A N 1
ATOM 1390 C CA . ILE A 1 185 ? 1.355 4.275 -3.512 1.00 98.00 185 ILE A CA 1
ATOM 1391 C C . ILE A 1 185 ? 0.450 5.283 -2.809 1.00 98.00 185 ILE A C 1
ATOM 1393 O O . ILE A 1 185 ? 0.827 6.441 -2.614 1.00 98.00 185 ILE A O 1
ATOM 1397 N N . LYS A 1 186 ? -0.773 4.879 -2.447 1.00 97.12 186 LYS A N 1
ATOM 1398 C CA . LYS A 1 186 ? -1.742 5.766 -1.783 1.00 97.12 186 LYS A CA 1
ATOM 1399 C C . LYS A 1 186 ? -2.510 5.036 -0.686 1.00 97.12 186 LYS A C 1
ATOM 1401 O O . LYS A 1 186 ? -2.878 3.882 -0.821 1.00 97.12 186 LYS A O 1
ATOM 1406 N N . THR A 1 187 ? -2.829 5.724 0.406 1.00 96.69 187 THR A N 1
ATOM 1407 C CA . THR A 1 187 ? -3.742 5.163 1.419 1.00 96.69 187 THR A CA 1
ATOM 1408 C C . THR A 1 187 ? -5.185 5.101 0.907 1.00 96.69 187 THR A C 1
ATOM 1410 O O . THR A 1 187 ? -5.893 4.144 1.171 1.00 96.69 187 THR A O 1
ATOM 1413 N N . SER A 1 188 ? -5.607 6.114 0.154 1.00 96.38 188 SER A N 1
ATOM 1414 C CA . SER A 1 188 ? -6.837 6.149 -0.651 1.00 96.38 188 SER A CA 1
ATOM 1415 C C . SER A 1 188 ? -6.590 7.085 -1.828 1.00 96.38 188 SER A C 1
ATOM 1417 O O . SER A 1 188 ? -5.755 7.996 -1.710 1.00 96.38 188 SER A O 1
ATOM 1419 N N . THR A 1 189 ? -7.258 6.891 -2.966 1.00 95.81 189 THR A N 1
ATOM 1420 C CA . THR A 1 189 ? -6.894 7.673 -4.152 1.00 95.81 189 THR A CA 1
ATOM 1421 C C . THR A 1 189 ? -7.494 9.074 -4.153 1.00 95.81 189 THR A C 1
ATOM 1423 O O . THR A 1 189 ? -6.789 10.032 -4.486 1.00 95.81 189 THR A O 1
ATOM 1426 N N . ARG A 1 190 ? -8.767 9.204 -3.743 1.00 92.75 190 ARG A N 1
ATOM 1427 C CA . ARG A 1 190 ? -9.524 10.475 -3.717 1.00 92.75 190 ARG A CA 1
ATOM 1428 C C . ARG A 1 190 ? -9.320 11.291 -5.013 1.00 92.75 190 ARG A C 1
ATOM 1430 O O . ARG A 1 190 ? -9.160 10.720 -6.089 1.00 92.75 190 ARG A O 1
ATOM 1437 N N . GLU A 1 191 ? -9.305 12.620 -4.940 1.00 92.56 191 GLU A N 1
ATOM 1438 C CA . GLU A 1 191 ? -9.077 13.510 -6.086 1.00 92.56 191 GLU A CA 1
ATOM 1439 C C . GLU A 1 191 ? -7.658 13.414 -6.668 1.00 92.56 191 GLU A C 1
ATOM 1441 O O . GLU A 1 191 ? -7.442 13.695 -7.845 1.00 92.56 191 GLU A O 1
ATOM 1446 N N . ARG A 1 192 ? -6.677 12.981 -5.865 1.00 92.31 192 ARG A N 1
ATOM 1447 C CA . ARG A 1 192 ? -5.262 12.903 -6.270 1.00 92.31 192 ARG A CA 1
ATOM 1448 C C . ARG A 1 192 ? -4.953 11.715 -7.178 1.00 92.31 192 ARG A C 1
ATOM 1450 O O . ARG A 1 192 ? -3.818 11.572 -7.628 1.00 92.31 192 ARG A O 1
ATOM 1457 N N . VAL A 1 193 ? -5.944 10.878 -7.476 1.00 95.94 193 VAL A N 1
ATOM 1458 C CA . VAL A 1 193 ? -5.807 9.722 -8.367 1.00 95.94 193 VAL A CA 1
ATOM 1459 C C . VAL A 1 193 ? -5.316 10.106 -9.762 1.00 95.94 193 VAL A C 1
ATOM 1461 O O . VAL A 1 193 ? -4.495 9.404 -10.337 1.00 95.94 193 VAL A O 1
ATOM 1464 N N . ILE A 1 194 ? -5.714 11.277 -10.267 1.00 96.31 194 ILE A N 1
ATOM 1465 C CA . ILE A 1 194 ? -5.302 11.784 -11.583 1.00 96.31 194 ILE A CA 1
ATOM 1466 C C . ILE A 1 194 ? -3.782 11.923 -11.730 1.00 96.31 194 ILE A C 1
ATOM 1468 O O . ILE A 1 194 ? -3.249 11.754 -12.825 1.00 96.31 194 ILE A O 1
ATOM 1472 N N . GLN A 1 195 ? -3.067 12.176 -10.629 1.00 94.56 195 GLN A N 1
ATOM 1473 C CA . GLN A 1 195 ? -1.609 12.324 -10.634 1.00 94.56 195 GLN A CA 1
ATOM 1474 C C . GLN A 1 195 ? -0.913 11.045 -11.116 1.00 94.56 195 GLN A C 1
ATOM 1476 O O . GLN A 1 195 ? 0.098 11.125 -11.799 1.00 94.56 195 GLN A O 1
ATOM 1481 N N . VAL A 1 196 ? -1.500 9.878 -10.834 1.00 96.38 196 VAL A N 1
ATOM 1482 C CA . VAL A 1 196 ? -0.992 8.561 -11.246 1.00 96.38 196 VAL A CA 1
ATOM 1483 C C . VAL A 1 196 ? -0.929 8.459 -12.772 1.00 96.38 196 VAL A C 1
ATOM 1485 O O . VAL A 1 196 ? 0.121 8.157 -13.340 1.00 96.38 196 VAL A O 1
ATOM 1488 N N . TRP A 1 197 ? -2.040 8.766 -13.447 1.00 96.75 197 TRP A N 1
ATOM 1489 C CA . TRP A 1 197 ? -2.121 8.747 -14.909 1.00 96.75 197 TRP A CA 1
ATOM 1490 C C . TRP A 1 197 ? -1.315 9.880 -15.542 1.00 96.75 197 TRP A C 1
ATOM 1492 O O . TRP A 1 197 ? -0.692 9.678 -16.581 1.00 96.75 197 TRP A O 1
ATOM 1502 N N . ALA A 1 198 ? -1.282 11.059 -14.915 1.00 94.81 198 ALA A N 1
ATOM 1503 C CA . ALA A 1 198 ? -0.477 12.178 -15.393 1.00 94.81 198 ALA A CA 1
ATOM 1504 C C . ALA A 1 198 ? 1.026 11.848 -15.371 1.00 94.81 198 ALA A C 1
ATOM 1506 O O . ALA A 1 198 ? 1.706 12.056 -16.374 1.00 94.81 198 ALA A O 1
ATOM 1507 N N . HIS A 1 199 ? 1.537 11.276 -14.274 1.00 93.44 199 HIS A N 1
ATOM 1508 C CA . HIS A 1 199 ? 2.925 10.815 -14.183 1.00 93.44 199 HIS A CA 1
ATOM 1509 C C . HIS A 1 199 ? 3.217 9.728 -15.221 1.00 93.44 199 HIS A C 1
ATOM 1511 O O . HIS A 1 199 ? 4.212 9.830 -15.936 1.00 93.44 199 HIS A O 1
ATOM 1517 N N . GLN A 1 200 ? 2.322 8.746 -15.386 1.00 94.94 200 GLN A N 1
ATOM 1518 C CA . GLN A 1 200 ? 2.487 7.721 -16.420 1.00 94.94 200 GLN A CA 1
ATOM 1519 C C . GLN A 1 200 ? 2.567 8.338 -17.824 1.00 94.94 200 GLN A C 1
ATOM 1521 O O . GLN A 1 200 ? 3.458 7.992 -18.595 1.00 94.94 200 GLN A O 1
ATOM 1526 N N . ARG A 1 201 ? 1.697 9.305 -18.143 1.00 94.44 201 ARG A N 1
ATOM 1527 C CA . ARG A 1 201 ? 1.707 9.993 -19.441 1.00 94.44 201 ARG A CA 1
ATOM 1528 C C . ARG A 1 201 ? 3.021 10.728 -19.696 1.00 94.44 201 ARG A C 1
ATOM 1530 O O . ARG A 1 201 ? 3.523 10.713 -20.819 1.00 94.44 201 ARG A O 1
ATOM 1537 N N . VAL A 1 202 ? 3.575 11.371 -18.672 1.00 92.00 202 VAL A N 1
ATOM 1538 C CA . VAL A 1 202 ? 4.875 12.045 -18.765 1.00 92.00 202 VAL A CA 1
ATOM 1539 C C . VAL A 1 202 ? 5.990 11.031 -19.034 1.00 92.00 202 VAL A C 1
ATOM 1541 O O . VAL A 1 202 ? 6.778 11.237 -19.956 1.00 92.00 202 VAL A O 1
ATOM 1544 N N . LEU A 1 203 ? 6.014 9.907 -18.312 1.00 91.62 203 LEU A N 1
ATOM 1545 C CA . LEU A 1 203 ? 6.999 8.838 -18.518 1.00 91.62 203 LEU A CA 1
ATOM 1546 C C . LEU A 1 203 ? 6.902 8.222 -19.920 1.00 91.62 203 LEU A C 1
ATOM 1548 O O . LEU A 1 203 ? 7.926 8.052 -20.584 1.00 91.62 203 LEU A O 1
ATOM 1552 N N . ASP A 1 204 ? 5.686 7.954 -20.398 1.00 91.94 204 ASP A N 1
ATOM 1553 C CA . ASP A 1 204 ? 5.436 7.455 -21.753 1.00 91.94 204 ASP A CA 1
ATOM 1554 C C . ASP A 1 204 ? 5.912 8.453 -22.819 1.00 91.94 204 ASP A C 1
ATOM 1556 O O . ASP A 1 204 ? 6.456 8.054 -23.848 1.00 91.94 204 ASP A O 1
ATOM 1560 N N . GLY A 1 205 ? 5.729 9.756 -22.582 1.00 90.38 205 GLY A N 1
ATOM 1561 C CA . GLY A 1 205 ? 6.211 10.812 -23.473 1.00 90.38 205 GLY A CA 1
ATOM 1562 C C . GLY A 1 205 ? 7.737 10.934 -23.492 1.00 90.38 205 GLY A C 1
ATOM 1563 O O . GLY A 1 205 ? 8.320 11.139 -24.553 1.00 90.38 205 GLY A O 1
ATOM 1564 N N . MET A 1 206 ? 8.385 10.777 -22.335 1.00 87.25 206 MET A N 1
ATOM 1565 C CA . MET A 1 206 ? 9.839 10.907 -22.179 1.00 87.25 206 MET A CA 1
ATOM 1566 C C . MET A 1 206 ? 10.619 9.698 -22.698 1.00 87.25 206 MET A C 1
ATOM 1568 O O . MET A 1 206 ? 11.709 9.853 -23.245 1.00 87.25 206 MET A O 1
ATOM 1572 N N . HIS A 1 207 ? 10.093 8.490 -22.494 1.00 85.50 207 HIS A N 1
ATOM 1573 C CA . HIS A 1 207 ? 10.833 7.250 -22.741 1.00 85.50 207 HIS A CA 1
ATOM 1574 C C . HIS A 1 207 ? 10.202 6.362 -23.817 1.00 85.50 207 HIS A C 1
ATOM 1576 O O . HIS A 1 207 ? 10.820 5.387 -24.244 1.00 85.50 207 HIS A O 1
ATOM 1582 N N . GLY A 1 208 ? 9.003 6.704 -24.283 1.00 86.25 208 GLY A N 1
ATOM 1583 C CA . GLY A 1 208 ? 8.191 5.873 -25.159 1.00 86.25 208 GLY A CA 1
ATOM 1584 C C . GLY A 1 208 ? 7.199 5.011 -24.376 1.00 86.25 208 GLY A C 1
ATOM 1585 O O . GLY A 1 208 ? 7.455 4.578 -23.250 1.00 86.25 208 GLY A O 1
ATOM 1586 N N . VAL A 1 209 ? 6.061 4.743 -25.014 1.00 85.25 209 VAL A N 1
ATOM 1587 C CA . VAL A 1 209 ? 4.961 3.944 -24.456 1.00 85.25 209 VAL A CA 1
ATOM 1588 C C . VAL A 1 209 ? 5.445 2.532 -24.099 1.00 85.25 209 VAL A C 1
ATOM 1590 O O . VAL A 1 209 ? 6.255 1.946 -24.820 1.00 85.25 209 VAL A O 1
ATOM 1593 N N . ASN A 1 210 ? 4.934 1.975 -22.996 1.00 79.88 210 ASN A N 1
ATOM 1594 C CA . ASN A 1 210 ? 5.239 0.629 -22.481 1.00 79.88 210 ASN A CA 1
ATOM 1595 C C . ASN A 1 210 ? 6.685 0.398 -22.004 1.00 79.88 210 ASN A C 1
ATOM 1597 O O . ASN A 1 210 ? 7.046 -0.730 -21.660 1.00 79.88 210 ASN A O 1
ATOM 1601 N N . ARG A 1 211 ? 7.519 1.443 -21.910 1.00 87.50 211 ARG A N 1
ATOM 1602 C CA . ARG A 1 211 ? 8.821 1.338 -21.223 1.00 87.50 211 ARG A CA 1
ATOM 1603 C C . ARG A 1 211 ? 8.682 1.310 -19.705 1.00 87.50 211 ARG A C 1
ATOM 1605 O O . ARG A 1 211 ? 9.483 0.651 -19.045 1.00 87.50 211 ARG A O 1
ATOM 1612 N N . PHE A 1 212 ? 7.664 1.990 -19.183 1.00 91.19 212 PHE A N 1
ATOM 1613 C CA . PHE A 1 212 ? 7.279 1.972 -17.778 1.00 91.19 212 PHE A CA 1
ATOM 1614 C C . PHE A 1 212 ? 5.939 1.262 -17.621 1.00 91.19 212 PHE A C 1
ATOM 1616 O O . PHE A 1 212 ? 4.978 1.593 -18.314 1.00 91.19 212 PHE A O 1
ATOM 1623 N N . ARG A 1 213 ? 5.856 0.318 -16.687 1.00 93.75 213 ARG A N 1
ATOM 1624 C CA . ARG A 1 213 ? 4.595 -0.262 -16.226 1.00 93.75 213 ARG A CA 1
ATOM 1625 C C . ARG A 1 213 ? 4.103 0.535 -15.031 1.00 93.75 213 ARG A C 1
ATOM 1627 O O . ARG A 1 213 ? 4.749 0.535 -13.986 1.00 93.75 213 ARG A O 1
ATOM 1634 N N . GLY A 1 214 ? 2.968 1.205 -15.198 1.00 95.75 214 GLY A N 1
ATOM 1635 C CA . GLY A 1 214 ? 2.275 1.859 -14.096 1.00 95.75 214 GLY A CA 1
ATOM 1636 C C . GLY A 1 214 ? 1.574 0.824 -13.222 1.00 95.75 214 GLY A C 1
ATOM 1637 O O . GLY A 1 214 ? 0.652 0.158 -13.700 1.00 95.75 214 GLY A O 1
ATOM 1638 N N . LEU A 1 215 ? 2.014 0.696 -11.971 1.00 97.62 215 LEU A N 1
ATOM 1639 C CA . LEU A 1 215 ? 1.440 -0.179 -10.950 1.00 97.62 215 LEU A CA 1
ATOM 1640 C C . LEU A 1 215 ? 0.959 0.689 -9.786 1.00 97.62 215 LEU A C 1
ATOM 1642 O O . LEU A 1 215 ? 1.750 1.113 -8.950 1.00 97.62 215 LEU A O 1
ATOM 1646 N N . LEU A 1 216 ? -0.331 0.994 -9.731 1.00 98.56 216 LEU A N 1
ATOM 1647 C CA . LEU A 1 216 ? -0.880 1.738 -8.597 1.00 98.56 216 LEU A CA 1
ATOM 1648 C C . LEU A 1 216 ? -1.136 0.772 -7.438 1.00 98.56 216 LEU A C 1
ATOM 1650 O O . LEU A 1 216 ? -1.830 -0.214 -7.640 1.00 98.56 216 LEU A O 1
ATOM 1654 N N . VAL A 1 217 ? -0.640 1.063 -6.236 1.00 98.75 217 VAL A N 1
ATOM 1655 C CA . VAL A 1 217 ? -0.964 0.298 -5.019 1.00 98.75 217 VAL A CA 1
ATOM 1656 C C . VAL A 1 217 ? -1.732 1.179 -4.040 1.00 98.75 217 VAL A C 1
ATOM 1658 O O . VAL A 1 217 ? -1.304 2.291 -3.716 1.00 98.75 217 VAL A O 1
ATOM 1661 N N . VAL A 1 218 ? -2.873 0.691 -3.558 1.00 98.62 218 VAL A N 1
ATOM 1662 C CA . VAL A 1 218 ? -3.773 1.447 -2.686 1.00 98.62 218 VAL A CA 1
ATOM 1663 C C . VAL A 1 218 ? -4.167 0.632 -1.461 1.00 98.62 218 VAL A C 1
ATOM 1665 O O . VAL A 1 218 ? -4.467 -0.549 -1.566 1.00 98.62 218 VAL A O 1
ATOM 1668 N N . LEU A 1 219 ? -4.207 1.253 -0.283 1.00 98.56 219 LEU A N 1
ATOM 1669 C CA . LEU A 1 219 ? -4.701 0.572 0.918 1.00 98.56 219 LEU A CA 1
ATOM 1670 C C . LEU A 1 219 ? -6.207 0.2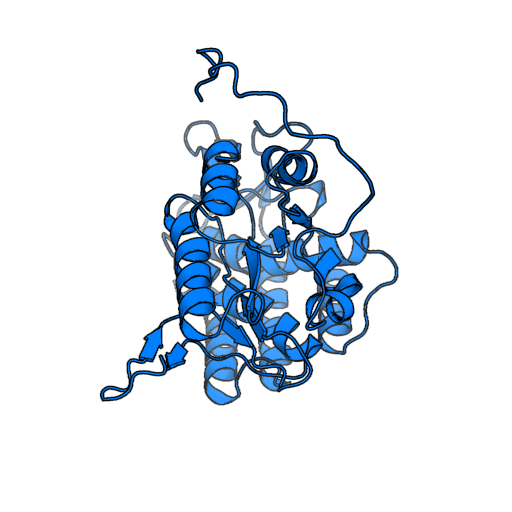76 0.810 1.00 98.56 219 LEU A C 1
ATOM 1672 O O . LEU A 1 219 ? -6.589 -0.889 0.794 1.00 98.56 219 LEU A O 1
ATOM 1676 N N . ALA A 1 220 ? -7.057 1.303 0.695 1.00 98.00 220 ALA A N 1
ATOM 1677 C CA . ALA A 1 220 ? -8.508 1.139 0.548 1.00 98.00 220 ALA A CA 1
ATOM 1678 C C . ALA A 1 220 ? -9.184 2.412 -0.006 1.00 98.00 220 ALA A C 1
ATOM 1680 O O . ALA A 1 220 ? -8.641 3.508 0.120 1.00 98.00 220 ALA A O 1
ATOM 1681 N N . GLU A 1 221 ? -10.414 2.302 -0.526 1.00 97.69 221 GLU A N 1
ATOM 1682 C CA . GLU A 1 221 ? -11.288 3.465 -0.818 1.00 97.69 221 GLU A CA 1
ATOM 1683 C C . GLU A 1 221 ? -12.308 3.765 0.290 1.00 97.69 221 GLU A C 1
ATOM 1685 O O . GLU A 1 221 ? -13.270 4.520 0.099 1.00 97.69 221 GLU A O 1
ATOM 1690 N N . THR A 1 222 ? -12.111 3.180 1.471 1.00 96.31 222 THR A N 1
ATOM 1691 C CA . THR A 1 222 ? -13.013 3.360 2.604 1.00 96.31 222 THR A CA 1
ATOM 1692 C C . THR A 1 222 ? -13.014 4.809 3.094 1.00 96.31 222 THR A C 1
ATOM 1694 O O . THR A 1 222 ? -12.000 5.509 3.201 1.00 96.31 222 THR A O 1
ATOM 1697 N N . ASN A 1 223 ? -14.208 5.286 3.418 1.00 94.62 223 ASN A N 1
ATOM 1698 C CA . ASN A 1 223 ? -14.462 6.603 3.960 1.00 94.62 223 ASN A CA 1
ATOM 1699 C C . ASN A 1 223 ? -15.345 6.468 5.195 1.00 94.62 223 ASN A C 1
ATOM 1701 O O . ASN A 1 223 ? -16.499 6.042 5.114 1.00 94.62 223 ASN A O 1
ATOM 1705 N N . ARG A 1 224 ? -14.796 6.855 6.346 1.00 92.12 224 ARG A N 1
ATOM 1706 C CA . ARG A 1 224 ? -15.513 6.787 7.611 1.00 92.12 224 ARG A CA 1
ATOM 1707 C C . ARG A 1 224 ? -16.400 8.005 7.815 1.00 92.12 224 ARG A C 1
ATOM 1709 O O . ARG A 1 224 ? -15.923 9.132 7.937 1.00 92.12 224 ARG A O 1
ATOM 1716 N N . GLN A 1 225 ? -17.694 7.750 7.940 1.00 92.25 225 GLN A N 1
ATOM 1717 C CA . GLN A 1 225 ? -18.716 8.740 8.240 1.00 92.25 225 GLN A CA 1
ATOM 1718 C C . GLN A 1 225 ? -18.917 8.810 9.755 1.00 92.25 225 GLN A C 1
ATOM 1720 O O . GLN A 1 225 ? -19.689 8.054 10.344 1.00 92.25 225 GLN A O 1
ATOM 1725 N N . THR A 1 226 ? -18.207 9.727 10.412 1.00 87.75 226 THR A N 1
ATOM 1726 C CA . THR A 1 226 ? -18.175 9.822 11.884 1.00 87.75 226 THR A CA 1
ATOM 1727 C C . THR A 1 226 ? -19.535 10.123 12.515 1.00 87.75 226 THR A C 1
ATOM 1729 O O . THR A 1 226 ? -19.793 9.671 13.624 1.00 87.75 226 THR A O 1
ATOM 1732 N N . ARG A 1 227 ? -20.425 10.841 11.814 1.00 89.00 227 ARG A N 1
ATOM 1733 C CA . ARG A 1 227 ? -21.771 11.185 12.313 1.00 89.00 227 ARG A CA 1
ATOM 1734 C C . ARG A 1 227 ? -22.693 9.977 12.451 1.00 89.00 227 ARG A C 1
ATOM 1736 O O . ARG A 1 227 ? -23.499 9.940 13.369 1.00 89.00 227 ARG A O 1
ATOM 1743 N N . THR A 1 228 ? -22.588 9.023 11.532 1.00 90.12 228 THR A N 1
ATOM 1744 C CA . THR A 1 228 ? -23.431 7.817 11.489 1.00 90.12 228 THR A CA 1
ATOM 1745 C C . THR A 1 228 ? -22.683 6.570 11.952 1.00 90.12 228 THR A C 1
ATOM 1747 O O . THR A 1 228 ? -23.240 5.481 11.911 1.00 90.12 228 THR A O 1
ATOM 1750 N N . ASN A 1 229 ? -21.420 6.725 12.369 1.00 91.88 229 ASN A N 1
ATOM 1751 C CA . ASN A 1 229 ? -20.489 5.641 12.676 1.00 91.88 229 ASN A CA 1
ATOM 1752 C C . ASN A 1 229 ? -20.501 4.527 11.611 1.00 91.88 229 ASN A C 1
ATOM 1754 O O . ASN A 1 229 ? -20.571 3.340 11.929 1.00 91.88 229 ASN A O 1
ATOM 1758 N N . SER A 1 230 ? -20.460 4.936 10.339 1.00 95.62 230 SER A N 1
ATOM 1759 C CA . SER A 1 230 ? -20.540 4.030 9.191 1.00 95.62 230 SER A CA 1
ATOM 1760 C C . SER A 1 230 ? -19.323 4.126 8.273 1.00 95.62 230 SER A C 1
ATOM 1762 O O . SER A 1 230 ? -18.576 5.110 8.308 1.00 95.62 230 SER A O 1
ATOM 1764 N N . ILE A 1 231 ? -19.129 3.101 7.447 1.00 97.00 231 ILE A N 1
ATOM 1765 C CA . ILE A 1 231 ? -18.139 3.044 6.369 1.00 97.00 231 ILE A CA 1
ATOM 1766 C C . ILE A 1 231 ? -18.866 3.020 5.027 1.00 97.00 231 ILE A C 1
ATOM 1768 O O . ILE A 1 231 ? -19.878 2.345 4.870 1.00 97.00 231 ILE A O 1
ATOM 1772 N N . ALA A 1 232 ? -18.337 3.757 4.057 1.00 96.19 232 ALA A N 1
ATOM 1773 C CA . ALA A 1 232 ? -18.698 3.641 2.649 1.00 96.19 232 ALA A CA 1
ATOM 1774 C C . ALA A 1 232 ? -17.426 3.666 1.794 1.00 96.19 232 ALA A C 1
ATOM 1776 O O . ALA A 1 232 ? -16.423 4.241 2.214 1.00 96.19 232 ALA A O 1
ATOM 1777 N N . GLU A 1 233 ? -17.466 3.104 0.592 1.00 95.38 233 GLU A N 1
ATOM 1778 C CA . GLU A 1 233 ? -16.386 3.239 -0.390 1.00 95.38 233 GLU A CA 1
ATOM 1779 C C . GLU A 1 233 ? -16.668 4.416 -1.332 1.00 95.38 233 GLU A C 1
ATOM 1781 O O . GLU A 1 233 ? -17.778 4.561 -1.848 1.00 95.38 233 GLU A O 1
ATOM 1786 N N . VAL A 1 234 ? -15.661 5.255 -1.586 1.00 95.00 234 VAL A N 1
ATOM 1787 C CA . VAL A 1 234 ? -15.765 6.357 -2.557 1.00 95.00 234 VAL A CA 1
ATOM 1788 C C . VAL A 1 234 ? -15.036 5.958 -3.834 1.00 95.00 234 VAL A C 1
ATOM 1790 O O . VAL A 1 234 ? -13.820 6.083 -3.924 1.00 95.00 234 VAL A O 1
ATOM 1793 N N . CYS A 1 235 ? -15.790 5.488 -4.827 1.00 95.94 235 CYS A N 1
ATOM 1794 C CA . CYS A 1 235 ? -15.245 5.013 -6.099 1.00 95.94 235 CYS A CA 1
ATOM 1795 C C . CYS A 1 235 ? -15.790 5.818 -7.280 1.00 95.94 235 CYS A C 1
ATOM 1797 O O . CYS A 1 235 ? -16.988 6.083 -7.348 1.00 95.94 235 CYS A O 1
ATOM 1799 N N . LEU A 1 236 ? -14.924 6.140 -8.243 1.00 95.69 236 LEU A N 1
ATOM 1800 C CA . LEU A 1 236 ? -15.254 6.905 -9.451 1.00 95.69 236 LEU A CA 1
ATOM 1801 C C . LEU A 1 236 ? -14.853 6.114 -10.717 1.00 95.69 236 LEU A C 1
ATOM 1803 O O . LEU A 1 236 ? -13.974 6.545 -11.466 1.00 95.69 236 LEU A O 1
ATOM 1807 N N . PRO A 1 237 ? -15.466 4.940 -10.984 1.00 95.50 237 PRO A N 1
ATOM 1808 C CA . PRO A 1 237 ? -15.024 4.025 -12.045 1.00 95.50 237 PRO A CA 1
ATOM 1809 C C . PRO A 1 237 ? -15.074 4.661 -13.440 1.00 95.50 237 PRO A C 1
ATOM 1811 O O . PRO A 1 237 ? -14.119 4.546 -14.202 1.00 95.50 237 PRO A O 1
ATOM 1814 N N . LYS A 1 238 ? -16.127 5.433 -13.750 1.00 95.62 238 LYS A N 1
ATOM 1815 C CA . LYS A 1 238 ? -16.251 6.158 -15.031 1.00 95.62 238 LYS A CA 1
ATOM 1816 C C . LYS A 1 238 ? -15.101 7.151 -15.253 1.00 95.62 238 LYS A C 1
ATOM 1818 O O . LYS A 1 238 ? -14.631 7.321 -16.375 1.00 95.62 238 LYS A O 1
ATOM 1823 N N . GLN A 1 239 ? -14.620 7.786 -14.184 1.00 95.62 239 GLN A N 1
ATOM 1824 C CA . GLN A 1 239 ? -13.481 8.701 -14.248 1.00 95.62 239 GLN A CA 1
ATOM 1825 C C . GLN A 1 239 ? -12.178 7.942 -14.526 1.00 95.62 239 GLN A C 1
ATOM 1827 O O . GLN A 1 239 ? -11.389 8.376 -15.360 1.00 95.62 239 GLN A O 1
ATOM 1832 N N . TRP A 1 240 ? -11.975 6.786 -13.889 1.00 96.81 240 TRP A N 1
ATOM 1833 C CA . TRP A 1 240 ? -10.813 5.930 -14.144 1.00 96.81 240 TRP A CA 1
ATOM 1834 C C . TRP A 1 240 ? -10.802 5.392 -15.574 1.00 96.81 240 TRP A C 1
ATOM 1836 O O . TRP A 1 240 ? -9.758 5.416 -16.217 1.00 96.81 240 TRP A O 1
ATOM 1846 N N . MET A 1 241 ? -11.962 5.001 -16.112 1.00 95.88 241 MET A N 1
ATOM 1847 C CA . MET A 1 241 ? -12.099 4.615 -17.522 1.00 95.88 241 MET A CA 1
ATOM 1848 C C . MET A 1 241 ? -11.684 5.752 -18.459 1.00 95.88 241 MET A C 1
ATOM 1850 O O . MET A 1 241 ? -10.926 5.532 -19.401 1.00 95.88 241 MET A O 1
ATOM 1854 N N . ALA A 1 242 ? -12.130 6.984 -18.191 1.00 96.31 242 ALA A N 1
ATOM 1855 C CA . ALA A 1 242 ? -11.725 8.142 -18.984 1.00 96.31 242 ALA A CA 1
ATOM 1856 C C . ALA A 1 242 ? -10.206 8.379 -18.915 1.00 96.31 242 ALA A C 1
ATOM 1858 O O . ALA A 1 242 ? -9.582 8.671 -19.934 1.00 96.31 242 ALA A O 1
ATOM 1859 N N . TYR A 1 243 ? -9.591 8.212 -17.741 1.00 97.38 243 TYR A N 1
ATOM 1860 C CA . TYR A 1 243 ? -8.141 8.353 -17.574 1.00 97.38 243 TYR A CA 1
ATOM 1861 C C . TYR A 1 243 ? -7.364 7.258 -18.305 1.00 97.38 243 TYR A C 1
ATOM 1863 O O . TYR A 1 243 ? -6.414 7.565 -19.028 1.00 97.38 243 TYR A O 1
ATOM 1871 N N . GLN A 1 244 ? -7.817 6.012 -18.190 1.00 96.25 244 GLN A N 1
ATOM 1872 C CA . GLN A 1 244 ? -7.228 4.858 -18.861 1.00 96.25 244 GLN A CA 1
ATOM 1873 C C . GLN A 1 244 ? -7.340 4.951 -20.393 1.00 96.25 244 GLN A C 1
ATOM 1875 O O . GLN A 1 244 ? -6.442 4.514 -21.109 1.00 96.25 244 GLN A O 1
ATOM 1880 N N . MET A 1 245 ? -8.428 5.533 -20.910 1.00 95.06 245 MET A N 1
ATOM 1881 C CA . MET A 1 245 ? -8.651 5.686 -22.350 1.00 95.06 245 MET A CA 1
ATOM 1882 C C . MET A 1 245 ? -7.912 6.888 -22.947 1.00 95.06 245 MET A C 1
ATOM 1884 O O . MET A 1 245 ? -7.377 6.789 -24.049 1.00 95.06 245 MET A O 1
ATOM 1888 N N . TYR A 1 246 ? -7.908 8.029 -22.251 1.00 95.88 246 TYR A N 1
ATOM 1889 C CA . TYR A 1 246 ? -7.528 9.311 -22.854 1.00 95.88 246 TYR A CA 1
ATOM 1890 C C . TYR A 1 246 ? -6.258 9.947 -22.283 1.00 95.88 246 TYR A C 1
ATOM 1892 O O . TYR A 1 246 ? -5.753 10.896 -22.882 1.00 95.88 246 TYR A O 1
ATOM 1900 N N . ILE A 1 247 ? -5.733 9.465 -21.151 1.00 96.00 247 ILE A N 1
ATOM 1901 C CA . ILE A 1 247 ? -4.526 10.034 -20.532 1.00 96.00 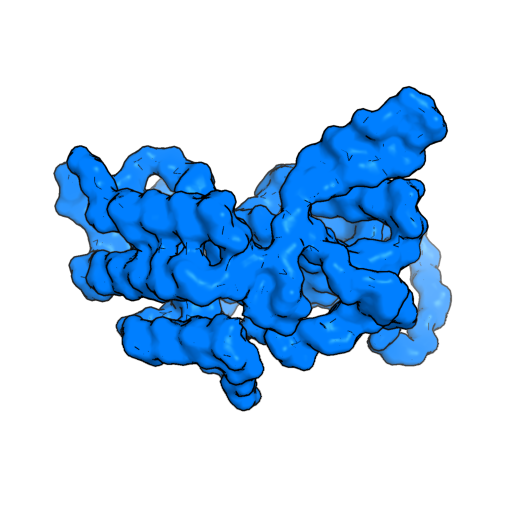247 ILE A CA 1
ATOM 1902 C C . ILE A 1 247 ? -3.340 9.093 -20.700 1.00 96.00 247 ILE A C 1
ATOM 1904 O O . ILE A 1 247 ? -2.385 9.441 -21.388 1.00 96.00 247 ILE A O 1
ATOM 1908 N N . ALA A 1 248 ? -3.390 7.921 -20.074 1.00 95.38 248 ALA A N 1
ATOM 1909 C CA . ALA A 1 248 ? -2.333 6.915 -20.125 1.00 95.38 248 ALA A CA 1
ATOM 1910 C C . ALA A 1 248 ? -2.899 5.543 -19.761 1.00 95.38 248 ALA A C 1
ATOM 1912 O O . ALA A 1 248 ? -3.954 5.456 -19.142 1.00 95.38 248 ALA A O 1
ATOM 1913 N N . GLN A 1 249 ? -2.182 4.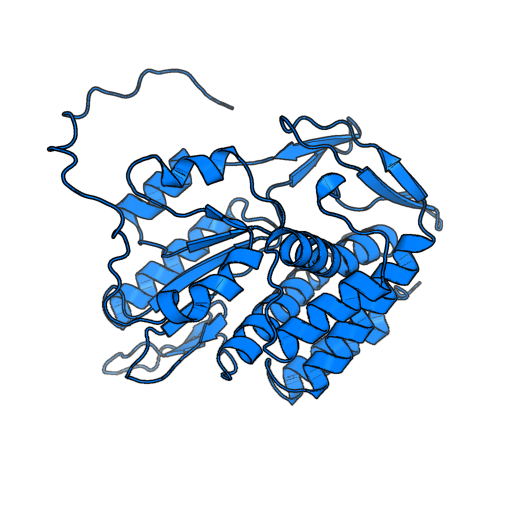475 -20.097 1.00 94.62 249 GLN A N 1
ATOM 1914 C CA . GLN A 1 249 ? -2.587 3.125 -19.721 1.00 94.62 249 GLN A CA 1
ATOM 1915 C C . GLN A 1 249 ? -1.749 2.641 -18.541 1.00 94.62 249 GLN A C 1
ATOM 1917 O O . GLN A 1 249 ? -0.551 2.397 -18.676 1.00 94.62 249 GLN A O 1
ATOM 1922 N N . LEU A 1 250 ? -2.382 2.492 -17.377 1.00 95.56 250 LEU A N 1
ATOM 1923 C CA . LEU A 1 250 ? -1.777 1.745 -16.278 1.00 95.56 250 LEU A CA 1
ATOM 1924 C C . LEU A 1 250 ? -1.834 0.252 -16.584 1.00 95.56 250 LEU A C 1
ATOM 1926 O O . LEU A 1 250 ? -2.753 -0.219 -17.256 1.00 95.56 250 LEU A O 1
ATOM 1930 N N . HIS A 1 251 ? -0.848 -0.482 -16.076 1.00 94.50 251 HIS A N 1
ATOM 1931 C CA . HIS A 1 251 ? -0.750 -1.919 -16.284 1.00 94.50 251 HIS A CA 1
ATOM 1932 C C . HIS A 1 251 ? -1.572 -2.700 -15.254 1.00 94.50 251 HIS A C 1
ATOM 1934 O O . HIS A 1 251 ? -2.303 -3.621 -15.620 1.00 94.50 251 HIS A O 1
ATOM 1940 N N . ARG A 1 252 ? -1.465 -2.315 -13.976 1.00 95.94 252 ARG A N 1
ATOM 1941 C CA . ARG A 1 252 ? -2.185 -2.931 -12.854 1.00 95.94 252 ARG A CA 1
ATOM 1942 C C . ARG A 1 252 ? -2.572 -1.888 -11.818 1.00 95.94 252 ARG A C 1
ATOM 1944 O O . ARG A 1 252 ? -1.853 -0.907 -11.608 1.00 95.94 252 ARG A O 1
ATOM 1951 N N . VAL A 1 253 ? -3.673 -2.154 -11.129 1.00 98.25 253 VAL A N 1
ATOM 1952 C CA . VAL A 1 253 ? -4.010 -1.505 -9.867 1.00 98.25 253 VAL A CA 1
ATOM 1953 C C . VAL A 1 253 ? -4.182 -2.573 -8.799 1.00 98.25 253 VAL A C 1
ATOM 1955 O O . VAL A 1 253 ? -4.945 -3.522 -8.955 1.00 98.25 253 VAL A O 1
ATOM 1958 N N . TYR A 1 254 ? -3.486 -2.392 -7.693 1.00 98.69 254 TYR A N 1
ATOM 1959 C CA . TYR A 1 254 ? -3.515 -3.270 -6.548 1.00 98.69 254 TYR A CA 1
ATOM 1960 C C . TYR A 1 254 ? -4.175 -2.587 -5.368 1.00 98.69 254 TYR A C 1
ATOM 1962 O O . TYR A 1 254 ? -3.918 -1.415 -5.092 1.00 98.69 254 TYR A O 1
ATOM 1970 N N . TYR A 1 255 ? -4.989 -3.346 -4.650 1.00 98.81 255 TYR A N 1
ATOM 1971 C CA . TYR A 1 255 ? -5.611 -2.916 -3.412 1.00 98.81 255 TYR A CA 1
ATOM 1972 C C . TYR A 1 255 ? -5.306 -3.888 -2.278 1.00 98.81 255 TYR A C 1
ATOM 1974 O O . TYR A 1 255 ? -5.270 -5.099 -2.487 1.00 98.81 255 TYR A O 1
ATOM 1982 N N . PHE A 1 256 ? -5.142 -3.370 -1.065 1.00 98.75 256 PHE A N 1
ATOM 1983 C CA . PHE A 1 256 ? -5.191 -4.207 0.132 1.00 98.75 256 PHE A CA 1
ATOM 1984 C C . PHE A 1 256 ? -6.647 -4.535 0.504 1.00 98.75 256 PHE A C 1
ATOM 1986 O O . PHE A 1 256 ? -6.931 -5.673 0.839 1.00 98.75 256 PHE A O 1
ATOM 1993 N N . ASP A 1 257 ? -7.587 -3.597 0.368 1.00 98.50 257 ASP A N 1
ATOM 1994 C CA . ASP A 1 257 ? -9.038 -3.841 0.445 1.00 98.50 257 ASP A CA 1
ATOM 1995 C C . ASP A 1 257 ? -9.690 -3.448 -0.889 1.00 98.50 257 ASP A C 1
ATOM 1997 O O . ASP A 1 257 ? -9.867 -2.263 -1.179 1.00 98.50 257 ASP A O 1
ATOM 2001 N N . VAL A 1 258 ? -9.964 -4.442 -1.743 1.00 98.00 258 VAL A N 1
ATOM 2002 C CA . VAL A 1 258 ? -10.346 -4.239 -3.154 1.00 98.00 258 VAL A CA 1
ATOM 2003 C C . VAL A 1 258 ? -11.802 -3.767 -3.271 1.00 98.00 258 VAL A C 1
ATOM 2005 O O . VAL A 1 258 ? -12.697 -4.531 -2.902 1.00 98.00 258 VAL A O 1
ATOM 2008 N N . PRO A 1 259 ? -12.090 -2.578 -3.835 1.00 97.25 259 PRO A N 1
ATOM 2009 C CA . PRO A 1 259 ? -13.462 -2.136 -4.073 1.00 97.25 259 PRO A CA 1
ATOM 2010 C C . PRO A 1 259 ? -14.089 -2.895 -5.243 1.00 97.25 259 PRO A C 1
ATOM 2012 O O . PRO A 1 259 ? -13.535 -2.915 -6.347 1.00 97.25 259 PRO A O 1
ATOM 2015 N N . GLU A 1 260 ? -15.282 -3.458 -5.052 1.00 94.88 260 GLU A N 1
ATOM 2016 C CA . GLU A 1 260 ? -15.927 -4.274 -6.093 1.00 94.88 260 GLU A CA 1
ATOM 2017 C C . GLU A 1 260 ? -16.267 -3.448 -7.346 1.00 94.88 260 GLU A C 1
ATOM 2019 O O . GLU A 1 260 ? -16.086 -3.898 -8.478 1.00 94.88 260 GLU A O 1
ATOM 2024 N N . LYS A 1 261 ? -16.634 -2.171 -7.155 1.00 94.81 261 LYS A N 1
ATOM 2025 C CA . LYS A 1 261 ? -16.861 -1.213 -8.251 1.00 94.81 261 LYS A CA 1
ATOM 2026 C C . LYS A 1 261 ? -15.639 -1.047 -9.162 1.00 94.81 261 LYS A C 1
ATOM 2028 O O . LYS A 1 261 ? -15.806 -0.780 -10.349 1.00 94.81 261 LYS A O 1
ATOM 2033 N N . TYR A 1 262 ? -14.426 -1.163 -8.619 1.00 96.75 262 TYR A N 1
ATOM 2034 C CA . TYR A 1 262 ? -13.193 -1.094 -9.404 1.00 96.75 262 TYR A CA 1
ATOM 2035 C C . TYR A 1 262 ? -12.757 -2.456 -9.930 1.00 96.75 262 TYR A C 1
ATOM 2037 O O . TYR A 1 262 ? -12.233 -2.513 -11.038 1.00 96.75 262 TYR A O 1
ATOM 2045 N N . ARG A 1 263 ? -13.030 -3.554 -9.213 1.00 94.94 263 ARG A N 1
ATOM 2046 C CA . ARG A 1 263 ? -12.800 -4.913 -9.729 1.00 94.94 263 ARG A CA 1
ATOM 2047 C C . ARG A 1 263 ? -13.511 -5.135 -11.068 1.00 94.94 263 ARG A C 1
ATOM 2049 O O . ARG A 1 263 ? -12.904 -5.673 -11.990 1.00 94.94 263 ARG A O 1
ATOM 2056 N N . ALA A 1 264 ? -14.736 -4.628 -11.201 1.00 94.25 264 ALA A N 1
ATOM 2057 C CA . ALA A 1 264 ? -15.530 -4.697 -12.429 1.00 94.25 264 ALA A CA 1
ATOM 2058 C C . ALA A 1 264 ? -14.917 -3.957 -13.643 1.00 94.25 264 ALA A C 1
ATOM 2060 O O . ALA A 1 264 ? -15.347 -4.182 -14.774 1.00 94.25 264 ALA A O 1
ATOM 2061 N N . LEU A 1 265 ? -13.905 -3.093 -13.454 1.00 94.31 265 LEU A N 1
ATOM 2062 C CA . LEU A 1 265 ? -13.217 -2.411 -14.564 1.00 94.31 265 LEU A CA 1
ATOM 2063 C C . LEU A 1 265 ? -12.416 -3.372 -15.449 1.00 94.31 265 LEU A C 1
ATOM 2065 O O . LEU A 1 265 ? -12.132 -3.051 -16.601 1.00 94.31 265 LEU A O 1
ATOM 2069 N N . ARG A 1 266 ? -12.076 -4.564 -14.948 1.00 91.56 266 ARG A N 1
ATOM 2070 C CA . ARG A 1 266 ? -11.421 -5.598 -15.761 1.00 91.56 266 ARG A CA 1
ATOM 2071 C C . ARG A 1 266 ? -12.348 -6.173 -16.836 1.00 91.56 266 ARG A C 1
ATOM 2073 O O . ARG A 1 266 ? -11.866 -6.738 -17.807 1.00 91.56 266 ARG A O 1
ATOM 2080 N N . ASP A 1 267 ? -13.660 -6.033 -16.651 1.00 90.06 267 ASP A N 1
ATOM 2081 C CA . ASP A 1 267 ? -14.687 -6.644 -17.497 1.00 90.06 267 ASP A CA 1
ATOM 2082 C C . ASP A 1 267 ? -15.241 -5.650 -18.539 1.00 90.06 267 ASP A C 1
ATOM 2084 O O . ASP A 1 267 ? -16.148 -5.977 -19.304 1.00 90.06 267 ASP A O 1
ATOM 2088 N N . GLN A 1 268 ? -14.713 -4.419 -18.580 1.00 87.06 268 GLN A N 1
ATOM 2089 C CA . GLN A 1 268 ? -15.191 -3.337 -19.442 1.00 87.06 268 GLN A CA 1
ATOM 2090 C C . GLN A 1 268 ? -14.028 -2.648 -20.158 1.00 87.06 268 GLN A C 1
ATOM 2092 O O . GLN A 1 268 ? -12.951 -2.466 -19.600 1.00 87.06 268 GLN A O 1
ATOM 2097 N N . TYR A 1 269 ? -14.250 -2.218 -21.402 1.00 82.88 269 TYR A N 1
ATOM 2098 C CA . TYR A 1 269 ? -13.270 -1.411 -22.128 1.00 82.88 269 TYR A CA 1
ATOM 2099 C C . TYR A 1 269 ? -13.314 0.063 -21.661 1.00 82.88 269 TYR A C 1
ATOM 2101 O O . TYR A 1 269 ? -14.410 0.621 -21.565 1.00 82.88 269 TYR A O 1
ATOM 2109 N N . PRO A 1 270 ? -12.167 0.742 -21.448 1.00 89.00 270 PRO A N 1
ATOM 2110 C CA . PRO A 1 270 ? -10.804 0.219 -21.542 1.00 89.00 270 PRO A CA 1
ATOM 2111 C C . PRO A 1 270 ? -10.461 -0.695 -20.361 1.00 89.00 270 PRO A C 1
ATOM 2113 O O . PRO A 1 270 ? -10.718 -0.351 -19.210 1.00 89.00 270 PRO A O 1
ATOM 2116 N N . PHE A 1 271 ? -9.819 -1.824 -20.658 1.00 89.69 271 PHE A N 1
ATOM 2117 C CA . PHE A 1 271 ? -9.456 -2.800 -19.637 1.00 89.69 271 PHE A CA 1
ATOM 2118 C C . PHE A 1 271 ? -8.479 -2.203 -18.618 1.00 89.69 271 PHE A C 1
ATOM 2120 O O . PHE A 1 271 ? -7.457 -1.608 -18.982 1.00 89.69 271 PHE A O 1
ATOM 2127 N N . LEU A 1 272 ? -8.794 -2.397 -17.339 1.00 94.56 272 LEU A N 1
ATOM 2128 C CA . LEU A 1 272 ? -7.911 -2.094 -16.221 1.00 94.56 272 LEU A CA 1
ATOM 2129 C C . LEU A 1 272 ? -8.020 -3.209 -15.185 1.00 94.56 272 LEU A C 1
ATOM 2131 O O . LEU A 1 272 ? -9.063 -3.393 -14.560 1.00 94.56 272 LEU A O 1
ATOM 2135 N N . GLU A 1 273 ? -6.936 -3.954 -14.997 1.00 95.56 273 GLU A N 1
ATOM 2136 C CA . GLU A 1 273 ? -6.902 -5.007 -13.988 1.00 95.56 273 GLU A CA 1
ATOM 2137 C C . GLU A 1 273 ? -6.766 -4.411 -12.587 1.00 95.56 273 GLU A C 1
ATOM 2139 O O . GLU A 1 273 ? -5.773 -3.746 -12.277 1.00 95.56 273 GLU A O 1
ATOM 2144 N N . VAL A 1 274 ? -7.769 -4.683 -11.748 1.00 97.44 274 VAL A N 1
ATOM 2145 C CA . VAL A 1 274 ? -7.804 -4.306 -10.333 1.00 97.44 274 VAL A CA 1
ATOM 2146 C C . VAL A 1 274 ? -7.853 -5.569 -9.472 1.00 97.44 274 VAL A C 1
ATOM 2148 O O . VAL A 1 274 ? -8.787 -6.367 -9.591 1.00 97.44 274 VAL A O 1
ATOM 2151 N N . LYS A 1 275 ? -6.837 -5.764 -8.626 1.00 97.25 275 LYS A N 1
ATOM 2152 C CA . LYS A 1 275 ? -6.564 -7.025 -7.914 1.00 97.25 275 LYS A CA 1
ATOM 2153 C C . LYS A 1 275 ? -6.097 -6.802 -6.467 1.00 97.25 275 LYS A C 1
ATOM 2155 O O . LYS A 1 275 ? -5.684 -5.691 -6.131 1.00 97.25 275 LYS A O 1
ATOM 2160 N N . PRO A 1 276 ? -6.141 -7.826 -5.596 1.00 98.31 276 PRO A N 1
ATOM 2161 C CA . PRO A 1 276 ? -5.414 -7.815 -4.328 1.00 98.31 276 PRO A CA 1
ATOM 2162 C C . PRO A 1 276 ? -3.916 -7.553 -4.521 1.00 98.31 276 PRO A C 1
ATOM 2164 O O . PRO A 1 276 ? -3.322 -8.061 -5.465 1.00 98.31 276 PRO A O 1
ATOM 2167 N N . PHE A 1 277 ? -3.274 -6.809 -3.616 1.00 98.56 277 PHE A N 1
ATOM 2168 C CA . PHE A 1 277 ? -1.819 -6.598 -3.678 1.00 98.56 277 PHE A CA 1
ATOM 2169 C C . PHE A 1 277 ? -1.016 -7.897 -3.512 1.00 98.56 277 PHE A C 1
ATOM 2171 O O . PHE A 1 277 ? 0.092 -7.982 -4.025 1.00 98.56 277 PHE A O 1
ATOM 2178 N N . ALA A 1 278 ? -1.578 -8.929 -2.877 1.00 98.19 278 ALA A N 1
ATOM 2179 C CA . ALA A 1 278 ? -0.958 -10.253 -2.830 1.00 98.19 278 ALA A CA 1
ATOM 2180 C C . ALA A 1 278 ? -0.675 -10.828 -4.228 1.00 98.19 278 ALA A C 1
ATOM 2182 O O . ALA A 1 278 ? 0.373 -11.441 -4.422 1.00 98.19 278 ALA A O 1
ATOM 2183 N N . ASP A 1 279 ? -1.549 -10.570 -5.210 1.00 97.81 279 ASP A N 1
ATOM 2184 C CA . ASP A 1 279 ? -1.407 -11.084 -6.577 1.00 97.81 279 ASP A CA 1
ATOM 2185 C C . ASP A 1 279 ? -0.083 -10.644 -7.213 1.00 97.81 279 ASP A C 1
ATOM 2187 O O . ASP A 1 279 ? 0.525 -11.428 -7.938 1.00 97.81 279 ASP A O 1
ATOM 2191 N N . PHE A 1 280 ? 0.418 -9.445 -6.873 1.00 97.88 280 PHE A N 1
ATOM 2192 C CA . PHE A 1 280 ? 1.700 -8.927 -7.363 1.00 97.88 280 PHE A CA 1
ATOM 2193 C C . PHE A 1 280 ? 2.836 -9.946 -7.214 1.00 97.88 280 PHE A C 1
ATOM 2195 O O . PHE A 1 280 ? 3.624 -10.110 -8.142 1.00 97.88 280 PHE A O 1
ATOM 2202 N N . PHE A 1 281 ? 2.914 -10.657 -6.085 1.00 97.88 281 PHE A N 1
ATOM 2203 C CA . PHE A 1 281 ? 4.007 -11.597 -5.814 1.00 97.88 281 PHE A CA 1
ATOM 2204 C C . PHE A 1 281 ? 3.941 -12.860 -6.680 1.00 97.88 281 PHE A C 1
ATOM 2206 O O . PHE A 1 281 ? 4.967 -13.494 -6.910 1.00 97.88 281 PHE A O 1
ATOM 2213 N N . TYR A 1 282 ? 2.763 -13.198 -7.207 1.00 96.69 282 TYR A N 1
ATOM 2214 C CA . TYR A 1 282 ? 2.563 -14.338 -8.103 1.00 96.69 282 TYR A CA 1
ATOM 2215 C C . TYR A 1 282 ? 2.747 -13.971 -9.581 1.00 96.69 282 TYR A C 1
ATOM 2217 O O . TYR A 1 282 ? 3.021 -14.848 -10.398 1.00 96.69 282 TYR A O 1
ATOM 2225 N N . GLU A 1 283 ? 2.625 -12.687 -9.936 1.00 95.62 283 GLU A N 1
ATOM 2226 C CA . GLU A 1 283 ? 2.767 -12.200 -11.318 1.00 95.62 283 GLU A CA 1
ATOM 2227 C C . GLU A 1 283 ? 3.980 -11.270 -11.542 1.00 95.62 283 GLU A C 1
ATOM 2229 O O . GLU A 1 283 ? 4.178 -10.765 -12.648 1.00 95.62 283 GLU A O 1
ATOM 2234 N N . ALA A 1 284 ? 4.845 -11.070 -10.539 1.00 94.62 284 ALA A N 1
ATOM 2235 C CA . ALA A 1 284 ? 5.985 -10.144 -10.598 1.00 94.62 284 ALA A CA 1
ATOM 2236 C C . ALA A 1 284 ? 6.905 -10.375 -11.814 1.00 94.62 284 ALA A C 1
ATOM 2238 O O . ALA A 1 284 ? 7.306 -9.423 -12.489 1.00 94.62 284 ALA A O 1
ATOM 2239 N N . ASP A 1 285 ? 7.195 -11.638 -12.139 1.00 92.75 285 ASP A N 1
ATOM 2240 C CA . ASP A 1 285 ? 8.017 -12.016 -13.295 1.00 92.75 285 ASP A CA 1
ATOM 2241 C C . ASP A 1 285 ? 7.336 -11.756 -14.644 1.00 92.75 285 ASP A C 1
ATOM 2243 O O . ASP A 1 285 ? 8.008 -11.581 -15.666 1.00 92.75 285 ASP A O 1
ATOM 2247 N N . GLU A 1 286 ? 6.004 -11.755 -14.679 1.00 92.94 286 GLU A N 1
ATOM 2248 C CA . GLU A 1 286 ? 5.224 -11.444 -15.873 1.00 92.94 286 GLU A CA 1
ATOM 2249 C C . GLU A 1 286 ? 5.220 -9.934 -16.136 1.00 92.94 286 GLU A C 1
ATOM 2251 O O . GLU A 1 286 ? 5.528 -9.506 -17.253 1.00 92.94 286 GLU A O 1
ATOM 2256 N N . ILE A 1 287 ? 4.953 -9.135 -15.097 1.00 91.88 287 ILE A N 1
ATOM 2257 C CA . ILE A 1 287 ? 4.844 -7.669 -15.164 1.00 91.88 287 ILE A CA 1
ATOM 2258 C C . ILE A 1 287 ? 6.070 -7.036 -15.829 1.00 91.88 287 ILE A C 1
ATOM 2260 O O . ILE A 1 287 ? 5.962 -6.095 -16.619 1.00 91.88 287 ILE A O 1
ATOM 2264 N N . VAL A 1 288 ? 7.260 -7.542 -15.509 1.00 90.88 288 VAL A N 1
ATOM 2265 C CA . VAL A 1 288 ? 8.528 -6.935 -15.933 1.00 90.88 288 VAL A CA 1
ATOM 2266 C C . VAL A 1 288 ? 8.945 -7.325 -17.351 1.00 90.88 288 VAL A C 1
ATOM 2268 O O . VAL A 1 288 ? 10.012 -6.915 -17.814 1.00 90.88 288 VAL A O 1
ATOM 2271 N N . ARG A 1 289 ? 8.125 -8.095 -18.079 1.00 88.19 289 ARG A N 1
ATOM 2272 C CA . ARG A 1 289 ? 8.438 -8.507 -19.451 1.00 88.19 289 ARG A CA 1
ATOM 2273 C C . ARG A 1 289 ? 8.273 -7.334 -20.435 1.00 88.19 289 ARG A C 1
ATOM 2275 O O . ARG A 1 289 ? 7.194 -6.735 -20.520 1.00 88.19 289 ARG A O 1
ATOM 2282 N N . PRO A 1 290 ? 9.294 -7.050 -21.271 1.00 68.56 290 PRO A N 1
ATOM 2283 C CA . PRO A 1 290 ? 9.348 -5.847 -22.110 1.00 68.56 290 PRO A CA 1
ATOM 2284 C C . PRO A 1 290 ? 8.293 -5.774 -23.227 1.00 68.56 290 PRO A C 1
ATOM 2286 O O . PRO A 1 290 ? 8.101 -4.704 -23.793 1.00 68.56 290 PRO A O 1
ATOM 2289 N N . ASN A 1 291 ? 7.579 -6.868 -23.524 1.00 66.44 291 ASN A N 1
ATOM 2290 C CA . ASN A 1 291 ? 6.625 -6.954 -24.640 1.00 66.44 291 ASN A CA 1
ATOM 2291 C C . ASN A 1 291 ? 5.234 -7.468 -24.246 1.00 66.44 291 ASN A C 1
ATOM 2293 O O . ASN A 1 291 ? 4.443 -7.812 -25.122 1.00 66.44 291 ASN A O 1
ATOM 2297 N N . LEU A 1 292 ? 4.913 -7.540 -22.953 1.00 65.06 292 LEU A N 1
ATOM 2298 C CA . LEU A 1 292 ? 3.544 -7.848 -22.549 1.00 65.06 292 LEU A CA 1
ATOM 2299 C C . LEU A 1 292 ? 2.642 -6.682 -22.986 1.00 65.06 292 LEU A C 1
ATOM 2301 O O . LEU A 1 292 ? 2.863 -5.537 -22.580 1.00 65.06 292 LEU A O 1
ATOM 2305 N N . ALA A 1 293 ? 1.678 -6.918 -23.873 1.00 60.31 293 ALA A N 1
ATOM 2306 C CA . ALA A 1 293 ? 0.721 -5.874 -24.216 1.00 60.31 293 ALA A CA 1
ATOM 2307 C C . ALA A 1 293 ? -0.079 -5.518 -22.952 1.00 60.31 293 ALA A C 1
ATOM 2309 O O . ALA A 1 293 ? -0.413 -6.399 -22.167 1.00 60.31 293 ALA A O 1
ATOM 2310 N N . VAL A 1 294 ? -0.417 -4.238 -22.750 1.00 59.62 294 VAL A N 1
ATOM 2311 C CA . VAL A 1 294 ? -1.297 -3.832 -21.631 1.00 59.62 294 VAL A CA 1
ATOM 2312 C C . VAL A 1 294 ? -2.716 -4.423 -21.787 1.00 59.62 294 VAL A C 1
ATOM 2314 O O . VAL A 1 294 ? -3.501 -4.414 -20.849 1.00 59.62 294 VAL A O 1
ATOM 2317 N N . SER A 1 295 ? -3.009 -5.050 -22.929 1.00 54.19 295 SER A N 1
ATOM 2318 C CA . SER A 1 295 ? -4.152 -5.935 -23.141 1.00 54.19 295 SER A CA 1
ATOM 2319 C C . SER A 1 295 ? -3.703 -7.224 -23.843 1.00 54.19 295 SER A C 1
ATOM 2321 O O . SER A 1 295 ? -3.545 -7.251 -25.066 1.00 54.19 295 SER A O 1
ATOM 2323 N N . SER A 1 296 ? -3.502 -8.309 -23.104 1.00 42.19 296 SER A N 1
ATOM 2324 C CA . SER A 1 296 ? -3.448 -9.640 -23.716 1.00 42.19 296 SER A CA 1
ATOM 2325 C C . SER A 1 296 ? -4.131 -10.670 -22.832 1.00 42.19 296 SER A C 1
ATOM 2327 O O . SER A 1 296 ? -3.482 -11.496 -22.199 1.00 42.19 296 SER A O 1
ATOM 2329 N N . SER A 1 297 ? -5.459 -10.635 -22.845 1.00 34.19 297 SER A N 1
ATOM 2330 C CA . SER A 1 297 ? -6.293 -11.779 -22.494 1.00 34.19 297 SER A CA 1
ATOM 2331 C C . SER A 1 297 ? -7.487 -11.859 -23.457 1.00 34.19 297 SER A C 1
ATOM 2333 O O . SER A 1 297 ? -8.487 -11.170 -23.315 1.00 34.19 297 SER A O 1
ATOM 2335 N N . VAL A 1 298 ? -7.321 -12.778 -24.417 1.00 39.59 298 VAL A N 1
ATOM 2336 C CA . VAL A 1 298 ? -8.334 -13.527 -25.187 1.00 39.59 298 VAL A CA 1
ATOM 2337 C C . VAL A 1 298 ? -9.001 -12.847 -26.403 1.00 39.59 298 VAL A C 1
ATOM 2339 O O . VAL A 1 298 ? -9.236 -11.647 -26.474 1.00 39.59 298 VAL A O 1
ATOM 2342 N N . GLU A 1 299 ? -9.203 -13.691 -27.415 1.00 40.56 299 GLU A N 1
ATOM 2343 C CA . GLU A 1 299 ? -9.480 -13.466 -28.833 1.00 40.56 299 GLU A CA 1
ATOM 2344 C C . GLU A 1 299 ? -10.778 -12.707 -29.168 1.00 40.56 299 GLU A C 1
ATOM 2346 O O . GLU A 1 299 ? -11.817 -12.879 -28.540 1.00 40.56 299 GLU A O 1
ATOM 2351 N N . ALA A 1 300 ? -10.705 -11.944 -30.267 1.00 42.38 300 ALA A N 1
ATOM 2352 C CA . ALA A 1 300 ? -11.803 -11.585 -31.169 1.00 42.38 300 ALA A CA 1
ATOM 2353 C C . ALA A 1 300 ? -13.125 -11.098 -30.536 1.00 42.38 300 ALA A C 1
ATOM 2355 O O . ALA A 1 300 ? -14.199 -11.608 -30.852 1.00 42.38 300 ALA A O 1
ATOM 2356 N N . ALA A 1 301 ? -13.089 -10.020 -29.751 1.00 39.69 301 ALA A N 1
ATOM 2357 C CA . ALA A 1 301 ? -14.267 -9.164 -29.640 1.00 39.69 301 ALA A CA 1
ATOM 2358 C C . ALA A 1 301 ? -14.338 -8.274 -30.893 1.00 39.69 301 ALA A C 1
ATOM 2360 O O . ALA A 1 301 ? -13.397 -7.539 -31.197 1.00 39.69 301 ALA A O 1
ATOM 2361 N N . GLY A 1 302 ? -15.426 -8.402 -31.660 1.00 40.66 302 GLY A N 1
ATOM 2362 C CA . GLY A 1 302 ? -15.695 -7.604 -32.859 1.00 40.66 302 GLY A CA 1
ATOM 2363 C C . GLY A 1 302 ? -15.693 -6.088 -32.597 1.00 40.66 302 GLY A C 1
ATOM 2364 O O . GLY A 1 302 ? -15.562 -5.653 -31.452 1.00 40.66 302 GLY A O 1
ATOM 2365 N N . PRO A 1 303 ? -15.822 -5.264 -33.655 1.00 39.38 303 PRO A N 1
ATOM 2366 C CA . PRO A 1 303 ? -15.729 -3.814 -33.530 1.00 39.38 303 PRO A CA 1
ATOM 2367 C C . PRO A 1 303 ? -16.705 -3.293 -32.464 1.00 39.38 303 PRO A C 1
ATOM 2369 O O . PRO A 1 303 ? -17.830 -3.796 -32.376 1.00 39.38 303 PRO A O 1
ATOM 2372 N N . PRO A 1 304 ? -16.293 -2.297 -31.658 1.00 43.97 304 PRO A N 1
ATOM 2373 C CA . PRO A 1 304 ? -17.141 -1.754 -30.611 1.00 43.97 304 PRO A CA 1
ATOM 2374 C C . PRO A 1 304 ? -18.452 -1.238 -31.219 1.00 43.97 304 PRO A C 1
ATOM 2376 O O . PRO A 1 304 ? -18.428 -0.645 -32.306 1.00 43.97 304 PRO A O 1
ATOM 2379 N N . PRO A 1 305 ? -19.601 -1.448 -30.552 1.00 45.94 305 PRO A N 1
ATOM 2380 C CA . PRO A 1 305 ? -20.858 -0.881 -31.007 1.00 45.94 305 PRO A CA 1
ATOM 2381 C C . PRO A 1 305 ? -20.720 0.640 -31.112 1.00 45.94 305 PRO A C 1
ATOM 2383 O O . PRO A 1 305 ? -20.134 1.295 -30.248 1.00 45.94 305 PRO A O 1
ATOM 2386 N N . SER A 1 306 ? -21.249 1.196 -32.202 1.00 42.56 306 SER A N 1
ATOM 2387 C CA . SER A 1 306 ? -21.340 2.637 -32.419 1.00 42.56 306 SER A CA 1
ATOM 2388 C C . SER A 1 306 ? -21.939 3.309 -31.186 1.00 42.56 306 SER A C 1
ATOM 2390 O O . SER A 1 306 ? -22.989 2.879 -30.713 1.00 42.56 306 SER A O 1
ATOM 2392 N N . PHE A 1 307 ? -21.267 4.349 -30.694 1.00 42.03 307 PHE A N 1
ATOM 2393 C CA . PHE A 1 307 ? -21.657 5.151 -29.538 1.00 42.03 307 PHE A CA 1
ATOM 2394 C C . PHE A 1 307 ? -23.123 5.604 -29.652 1.00 42.03 307 PHE A C 1
ATOM 2396 O O . PHE A 1 307 ? -23.439 6.551 -30.371 1.00 42.03 307 PHE A O 1
ATOM 2403 N N . VAL A 1 308 ? -24.025 4.909 -28.958 1.00 45.91 308 VAL A N 1
ATOM 2404 C CA . VAL A 1 308 ? -25.381 5.390 -28.681 1.00 45.91 308 VAL A CA 1
ATOM 2405 C C . VAL A 1 308 ? -25.276 6.128 -27.353 1.00 45.91 308 VAL A C 1
ATOM 2407 O O . VAL A 1 308 ? -24.757 5.570 -26.389 1.00 45.91 308 VAL A O 1
ATOM 2410 N N . GLY A 1 309 ? -25.662 7.405 -27.353 1.00 39.38 309 GLY A N 1
ATOM 2411 C CA . GLY A 1 309 ? -25.459 8.339 -26.246 1.00 39.38 309 GLY A CA 1
ATOM 2412 C C . GLY A 1 309 ? -25.832 7.777 -24.873 1.00 39.38 309 GLY A C 1
ATOM 2413 O O . GLY A 1 309 ? -26.705 6.921 -24.742 1.00 39.38 309 GLY A O 1
ATOM 2414 N N . LEU A 1 310 ? -25.133 8.280 -23.853 1.00 41.41 310 LEU A N 1
ATOM 2415 C CA . LEU A 1 310 ? -25.324 7.899 -22.457 1.00 41.41 310 LEU A CA 1
ATOM 2416 C C . LEU A 1 310 ? -26.807 8.032 -22.068 1.00 41.41 310 LEU A C 1
ATOM 2418 O O . LEU A 1 310 ? -27.368 9.112 -22.267 1.00 41.41 310 LEU A O 1
ATOM 2422 N N . PRO A 1 311 ? -27.442 6.996 -21.490 1.00 39.91 311 PRO A N 1
ATOM 2423 C CA . PRO A 1 311 ? -28.686 7.208 -20.776 1.00 39.91 311 PRO A CA 1
ATOM 2424 C C . PRO A 1 311 ? -28.395 8.130 -19.589 1.00 39.91 311 PRO A C 1
ATOM 2426 O O . PRO A 1 311 ? -27.506 7.870 -18.773 1.00 39.91 311 PRO A O 1
ATOM 2429 N N . GLU A 1 312 ? -29.116 9.246 -19.543 1.00 46.94 312 GLU A N 1
ATOM 2430 C CA . GLU A 1 312 ? -29.169 10.110 -18.373 1.00 46.94 312 GLU A CA 1
ATOM 2431 C C . GLU A 1 312 ? -29.682 9.299 -17.179 1.00 46.94 312 GLU A C 1
ATOM 2433 O O . GLU A 1 312 ? -30.635 8.527 -17.305 1.00 46.94 312 GLU A O 1
ATOM 2438 N N . ASN A 1 313 ? -29.073 9.558 -16.022 1.00 54.69 313 ASN A N 1
ATOM 2439 C CA . ASN A 1 313 ? -29.400 9.045 -14.690 1.00 54.69 313 ASN A CA 1
ATOM 2440 C C . ASN A 1 313 ? -28.700 7.743 -14.297 1.00 54.69 313 ASN A C 1
ATOM 2442 O O . ASN A 1 313 ? -29.215 6.650 -14.475 1.00 54.69 313 ASN A O 1
ATOM 2446 N N . GLU A 1 314 ? -27.544 7.916 -13.660 1.00 38.94 314 GLU A N 1
ATOM 2447 C CA . GLU A 1 314 ? -27.244 7.302 -12.362 1.00 38.94 314 GLU A CA 1
ATOM 2448 C C . GLU A 1 314 ? -26.092 8.119 -11.757 1.00 38.94 314 GLU A C 1
ATOM 2450 O O . GLU A 1 314 ? -24.908 7.887 -12.025 1.00 38.94 314 GLU A O 1
ATOM 2455 N N . GLU A 1 315 ? -26.482 9.188 -11.057 1.00 46.12 315 GLU A N 1
ATOM 2456 C CA . GLU A 1 315 ? -25.624 9.974 -10.173 1.00 46.12 315 GLU A CA 1
ATOM 2457 C C . GLU A 1 315 ? -25.658 9.393 -8.749 1.00 46.12 315 GLU A C 1
ATOM 2459 O O . GLU A 1 315 ? -26.706 8.936 -8.287 1.00 46.12 315 GLU A O 1
ATOM 2464 N N . VAL A 1 316 ? -24.509 9.562 -8.076 1.00 40.62 316 VAL A N 1
ATOM 2465 C CA . VAL A 1 316 ? -24.130 9.296 -6.668 1.00 40.62 316 VAL A CA 1
ATOM 2466 C C . VAL A 1 316 ? -23.500 7.929 -6.378 1.00 40.62 316 VAL A C 1
ATOM 2468 O O . VAL A 1 316 ? -24.205 6.910 -6.234 1.00 40.62 316 VAL A O 1
#